Protein AF-A0A0K0D0U9-F1 (afdb_monomer_lite)

Secondary structure (DSSP, 8-state):
-HHHHHHHHHHHHHHSGGGGGGGHHHHHHHHHHHHHHTS-HHHHHHHTT--HHHHHHHHHHHHHHHHTSHHHHHHHHHGGG--HHHHHHHHHHHHHHHHH-S-HHHHHHHHHHHHHHHHH-HHHHH-STTT--S---HHHHHHHHHHHHHHHHHHHHHHHGGG-SSHHHHHHHHHHHHHHGGGS-HHHHHHHHHHHHHHHHSS-HHHHHHHHHHHHHHHHH-HHHHHTTHHHHHHHHHHHHTTT-HHHHHHHHHHGGG--S---TTHHHHHHHHHHHHHHHHHH--HHHHHHHHHHHHHHHHHHHH--SHHHHHHHHHHHHHHHHHHHTT-

Radius of gyration: 23.99 Å; chains: 1; bounding box: 53×53×72 Å

Structure (mmCIF, N/CA/C/O backbone):
data_AF-A0A0K0D0U9-F1
#
_entry.id   AF-A0A0K0D0U9-F1
#
loop_
_atom_site.group_PDB
_atom_site.id
_atom_site.type_symbol
_atom_site.label_atom_id
_atom_site.label_alt_id
_atom_site.label_comp_id
_atom_site.label_asym_id
_atom_site.label_entity_id
_atom_site.label_seq_id
_atom_site.pdbx_PDB_ins_code
_atom_site.Cartn_x
_atom_site.Cartn_y
_atom_site.Cartn_z
_atom_site.occupancy
_atom_site.B_iso_or_equiv
_atom_site.auth_seq_id
_atom_site.auth_comp_id
_atom_site.auth_asym_id
_atom_site.auth_atom_id
_atom_site.pdbx_PDB_model_num
ATOM 1 N N . LEU A 1 1 ? -24.123 -21.697 8.451 1.00 58.50 1 LEU A N 1
ATOM 2 C CA . LEU A 1 1 ? -23.761 -21.269 9.824 1.00 58.50 1 LEU A CA 1
ATOM 3 C C . LEU A 1 1 ? -22.869 -20.035 9.777 1.00 58.50 1 LEU A C 1
ATOM 5 O O . LEU A 1 1 ? -23.276 -19.023 10.321 1.00 58.50 1 LEU A O 1
ATOM 9 N N . GLU A 1 2 ? -21.754 -20.058 9.044 1.00 65.25 2 GLU A N 1
ATOM 10 C CA . GLU A 1 2 ? -20.827 -18.915 8.904 1.00 65.25 2 GLU A CA 1
ATOM 11 C C . GLU A 1 2 ? -21.496 -17.608 8.453 1.00 65.25 2 GLU A C 1
ATOM 13 O O . GLU A 1 2 ? -21.383 -16.598 9.140 1.00 65.25 2 GLU A O 1
ATOM 18 N N . PHE A 1 3 ? -22.290 -17.630 7.375 1.00 69.75 3 PHE A N 1
ATOM 19 C CA . PHE A 1 3 ? -23.012 -16.436 6.907 1.00 69.75 3 PHE A CA 1
ATOM 20 C C . PHE A 1 3 ? -23.984 -15.866 7.956 1.00 69.75 3 PHE A C 1
ATOM 22 O O . PHE A 1 3 ? -24.154 -14.651 8.067 1.00 69.75 3 PHE A O 1
ATOM 29 N N . TYR A 1 4 ? -24.606 -16.740 8.753 1.00 75.12 4 TYR A N 1
ATOM 30 C CA . TYR A 1 4 ? -25.520 -16.342 9.824 1.00 75.12 4 TYR A CA 1
ATOM 31 C C . TYR A 1 4 ? -24.756 -15.721 10.999 1.00 75.12 4 TYR A C 1
ATOM 33 O O . TYR A 1 4 ? -25.150 -14.670 11.495 1.00 75.12 4 TYR A O 1
ATOM 41 N N . SER A 1 5 ? -23.622 -16.312 11.387 1.00 77.88 5 SER A N 1
ATOM 42 C CA . SER A 1 5 ? -22.734 -15.767 12.418 1.00 77.88 5 SER A CA 1
ATOM 43 C C . SER A 1 5 ? -22.178 -14.398 12.026 1.00 77.88 5 SER A C 1
ATOM 45 O O . SER A 1 5 ? -22.197 -13.480 12.840 1.00 77.88 5 SER A O 1
ATOM 47 N N . ILE A 1 6 ? -21.741 -14.230 10.772 1.00 78.56 6 ILE A N 1
ATOM 48 C CA . ILE A 1 6 ? -21.274 -12.937 10.259 1.00 78.56 6 ILE A CA 1
ATOM 49 C C . ILE A 1 6 ? -22.423 -11.930 10.275 1.00 78.56 6 ILE A C 1
ATOM 51 O O . ILE A 1 6 ? -22.255 -10.843 10.809 1.00 78.56 6 ILE A O 1
ATOM 55 N N . SER A 1 7 ? -23.607 -12.292 9.776 1.00 81.44 7 SER A N 1
ATOM 56 C CA . SER A 1 7 ? -24.772 -11.395 9.781 1.00 81.44 7 SER A CA 1
ATOM 57 C C . SER A 1 7 ? -25.135 -10.917 11.191 1.00 81.44 7 SER A C 1
ATOM 59 O O . SER A 1 7 ? -25.358 -9.725 11.395 1.00 81.44 7 SER A O 1
ATOM 61 N N . LEU A 1 8 ? -25.111 -11.822 12.175 1.00 83.38 8 LEU A N 1
ATOM 62 C CA . LEU A 1 8 ? -25.348 -11.494 13.580 1.00 83.38 8 LEU A CA 1
ATOM 63 C C . LEU A 1 8 ? -24.252 -10.583 14.148 1.00 83.38 8 LEU A C 1
ATOM 65 O O . LEU A 1 8 ? -24.564 -9.617 14.841 1.00 83.38 8 LEU A O 1
ATOM 69 N N . LEU A 1 9 ? -22.978 -10.836 13.827 1.00 81.25 9 LEU A N 1
ATOM 70 C CA . LEU A 1 9 ? -21.878 -9.943 14.203 1.00 81.25 9 LEU A CA 1
ATOM 71 C C . LEU A 1 9 ? -22.067 -8.545 13.603 1.00 81.25 9 LEU A C 1
ATOM 73 O O . LEU A 1 9 ? -21.921 -7.558 14.318 1.00 81.25 9 LEU A O 1
ATOM 77 N N . LEU A 1 10 ? -22.453 -8.435 12.328 1.00 82.44 10 LEU A N 1
ATOM 78 C CA . LEU A 1 10 ? -22.724 -7.144 11.685 1.00 82.44 10 LEU A CA 1
ATOM 79 C C . LEU A 1 10 ? -23.871 -6.397 12.382 1.00 82.44 10 LEU A C 1
ATOM 81 O O . LEU A 1 10 ? -23.795 -5.184 12.564 1.00 82.44 10 LEU A O 1
ATOM 85 N N . GLU A 1 11 ? -24.918 -7.092 12.818 1.00 84.25 11 GLU A N 1
ATOM 86 C CA . GLU A 1 11 ? -26.006 -6.482 13.589 1.00 84.25 11 GLU A CA 1
ATOM 87 C C . GLU A 1 11 ? -25.553 -6.045 14.994 1.00 84.25 11 GLU A C 1
ATOM 89 O O . GLU A 1 11 ? -25.899 -4.956 15.464 1.00 84.25 11 GLU A O 1
ATOM 94 N N . LEU A 1 12 ? -24.687 -6.834 15.634 1.00 83.88 12 LEU A N 1
ATOM 95 C CA . LEU A 1 12 ? -24.097 -6.508 16.931 1.00 83.88 12 LEU A CA 1
ATOM 96 C C . LEU A 1 12 ? -23.217 -5.254 16.849 1.00 83.88 12 LEU A C 1
ATOM 98 O O . LEU A 1 12 ? -23.333 -4.373 17.699 1.00 83.88 12 LEU A O 1
ATOM 102 N N . THR A 1 13 ? -22.407 -5.107 15.794 1.00 82.06 13 THR A N 1
ATOM 103 C CA . THR A 1 13 ? -21.574 -3.902 15.596 1.00 82.06 13 THR A CA 1
ATOM 104 C C . THR A 1 13 ? -22.399 -2.615 15.506 1.00 82.06 13 THR A C 1
ATOM 106 O O . THR A 1 13 ? -21.969 -1.574 16.001 1.00 82.06 13 THR A O 1
ATOM 109 N N . LYS A 1 14 ? -23.620 -2.689 14.960 1.00 81.81 14 LYS A N 1
ATOM 110 C CA . LYS A 1 14 ? -24.543 -1.547 14.841 1.00 81.81 14 LYS A CA 1
ATOM 111 C C . LYS A 1 14 ? -25.254 -1.205 16.149 1.00 81.81 14 LYS A C 1
ATOM 113 O O . LYS A 1 14 ? -25.578 -0.044 16.390 1.00 81.81 14 LYS A O 1
ATOM 118 N N . THR A 1 15 ? -25.522 -2.204 16.986 1.00 83.50 15 THR A N 1
ATOM 119 C CA . THR A 1 15 ? -26.333 -2.050 18.204 1.00 83.50 15 THR A CA 1
ATOM 120 C C . THR A 1 15 ? -25.492 -1.770 19.447 1.00 83.50 15 THR A C 1
ATOM 122 O O . THR A 1 15 ? -25.887 -0.950 20.276 1.00 83.50 15 THR A O 1
ATOM 125 N N . ALA A 1 16 ? -24.318 -2.394 19.565 1.00 78.19 16 ALA A N 1
ATOM 126 C CA . ALA A 1 16 ? -23.506 -2.375 20.779 1.00 78.19 16 ALA A CA 1
ATOM 127 C C . ALA A 1 16 ? -22.847 -1.015 21.080 1.00 78.19 16 ALA A C 1
ATOM 129 O O . ALA A 1 16 ? -22.524 -0.752 22.242 1.00 78.19 16 ALA A O 1
ATOM 130 N N . LYS A 1 17 ? -22.684 -0.135 20.074 1.00 77.81 17 LYS A N 1
ATOM 131 C CA . LYS A 1 17 ? -22.001 1.171 20.205 1.00 77.81 17 LYS A CA 1
ATOM 132 C C . LYS A 1 17 ? -20.713 1.005 21.040 1.00 77.81 17 LYS A C 1
ATOM 134 O O . LYS A 1 17 ? -20.009 0.018 20.868 1.00 77.81 17 LYS A O 1
ATOM 139 N N . PHE A 1 18 ? -20.457 1.896 22.000 1.00 79.25 18 PHE A N 1
ATOM 140 C CA . PHE A 1 18 ? -19.251 1.918 22.837 1.00 79.25 18 PHE A CA 1
ATOM 141 C C . PHE A 1 18 ? -18.961 0.625 23.621 1.00 79.25 18 PHE A C 1
ATOM 143 O O . PHE A 1 18 ? -17.806 0.377 23.954 1.00 79.25 18 PHE A O 1
ATOM 150 N N . ASN A 1 19 ? -19.959 -0.227 23.889 1.00 86.38 19 ASN A N 1
ATOM 151 C CA . ASN A 1 19 ? -19.743 -1.464 24.652 1.00 86.38 19 ASN A CA 1
ATOM 152 C C . ASN A 1 19 ? -18.927 -2.510 23.877 1.00 86.38 19 ASN A C 1
ATOM 154 O O . ASN A 1 19 ? -18.433 -3.461 24.478 1.00 86.38 19 ASN A O 1
ATOM 158 N N . ILE A 1 20 ? -18.775 -2.350 22.557 1.00 88.69 20 ILE A N 1
ATOM 159 C CA . ILE A 1 20 ? -17.978 -3.268 21.737 1.00 88.69 20 ILE A CA 1
ATOM 160 C C . ILE A 1 20 ? -16.474 -2.984 21.826 1.00 88.69 20 ILE A C 1
ATOM 162 O O . ILE A 1 20 ? -15.672 -3.846 21.471 1.00 88.69 20 ILE A O 1
ATOM 166 N N . GLN A 1 21 ? -16.089 -1.799 22.316 1.00 89.25 21 GLN A N 1
ATOM 167 C CA . GLN A 1 21 ? -14.707 -1.321 22.320 1.00 89.25 21 GLN A CA 1
ATOM 168 C C . GLN A 1 21 ? -13.698 -2.333 22.897 1.00 89.25 21 GLN A C 1
ATOM 170 O O . GLN A 1 21 ? -12.694 -2.585 22.224 1.00 89.25 21 GLN A O 1
ATOM 175 N N . PRO A 1 22 ? -13.939 -2.974 24.062 1.00 90.50 22 PRO A N 1
ATOM 176 C CA . PRO A 1 22 ? -12.968 -3.897 24.657 1.00 90.50 22 PRO A CA 1
ATOM 177 C C . PRO A 1 22 ? -12.662 -5.115 23.778 1.00 90.50 22 PRO A C 1
ATOM 179 O O . PRO A 1 22 ? -11.597 -5.713 23.897 1.00 90.50 22 PRO A O 1
ATOM 182 N N . PHE A 1 23 ? -13.580 -5.469 22.877 1.00 91.38 23 PHE A N 1
ATOM 183 C CA . PHE A 1 23 ? -13.490 -6.649 22.019 1.00 91.38 23 PHE A CA 1
ATOM 184 C C . PHE A 1 23 ? -12.917 -6.334 20.632 1.00 91.38 23 PHE A C 1
ATOM 186 O O . PHE A 1 23 ? -12.619 -7.251 19.868 1.00 91.38 23 PHE A O 1
ATOM 193 N N . LEU A 1 24 ? -12.729 -5.054 20.284 1.00 92.44 24 LEU A N 1
ATOM 194 C CA . LEU A 1 24 ? -12.280 -4.637 18.949 1.00 92.44 24 LEU A CA 1
ATOM 195 C C . LEU A 1 24 ? -10.909 -5.195 18.561 1.00 92.44 24 LEU A C 1
ATOM 197 O O . LEU A 1 24 ? -10.672 -5.448 17.379 1.00 92.44 24 LEU A O 1
ATOM 201 N N . GLY A 1 25 ? -10.029 -5.406 19.545 1.00 92.25 25 GLY A N 1
ATOM 202 C CA . GLY A 1 25 ? -8.698 -5.974 19.326 1.00 92.25 25 GLY A CA 1
ATOM 203 C C . GLY A 1 25 ? -8.730 -7.386 18.732 1.00 92.25 25 GLY A C 1
ATOM 204 O O . GLY A 1 25 ? -7.847 -7.725 17.950 1.00 92.25 25 GLY A O 1
ATOM 205 N N . GLU A 1 26 ? -9.764 -8.172 19.043 1.00 91.88 26 GLU A N 1
ATOM 206 C CA . GLU A 1 26 ? -9.972 -9.526 18.507 1.00 91.88 26 GLU A CA 1
ATOM 207 C C . GLU A 1 26 ? -10.974 -9.533 17.346 1.00 91.88 26 GLU A C 1
ATOM 209 O O . GLU A 1 26 ? -10.773 -10.219 16.342 1.00 91.88 26 GLU A O 1
ATOM 214 N N . LEU A 1 27 ? -12.029 -8.719 17.451 1.00 92.38 27 LEU A N 1
ATOM 215 C CA . LEU A 1 27 ? -13.112 -8.671 16.474 1.00 92.38 27 LEU A CA 1
ATOM 216 C C . LEU A 1 27 ? -12.645 -8.160 15.108 1.00 92.38 27 LEU A C 1
ATOM 218 O O . LEU A 1 27 ? -12.986 -8.761 14.093 1.00 92.38 27 LEU A O 1
ATOM 222 N N . ILE A 1 28 ? -11.873 -7.067 15.051 1.00 94.88 28 ILE A N 1
ATOM 223 C CA . ILE A 1 28 ? -11.445 -6.492 13.765 1.00 94.88 28 ILE A CA 1
ATOM 224 C C . ILE A 1 28 ? -10.572 -7.485 12.979 1.00 94.88 28 ILE A C 1
ATOM 226 O O . ILE A 1 28 ? -10.884 -7.723 11.810 1.00 94.88 28 ILE A O 1
ATOM 230 N N . PRO A 1 29 ? -9.530 -8.110 13.565 1.00 94.12 29 PRO A N 1
ATOM 231 C CA . PRO A 1 29 ? -8.783 -9.154 12.871 1.00 94.12 29 PRO A CA 1
ATOM 232 C C . PRO A 1 29 ? -9.646 -10.325 12.399 1.00 94.12 29 PRO A C 1
ATOM 234 O O . PRO A 1 29 ? -9.483 -10.753 11.260 1.00 94.12 29 PRO A O 1
ATOM 237 N N . ALA A 1 30 ? -10.584 -10.806 13.221 1.00 91.88 30 ALA A N 1
ATOM 238 C CA . ALA A 1 30 ? -11.473 -11.901 12.836 1.00 91.88 30 ALA A CA 1
ATOM 239 C C . ALA A 1 30 ? -12.374 -11.527 11.645 1.00 91.88 30 ALA A C 1
ATOM 241 O O . ALA A 1 30 ? -12.541 -12.318 10.719 1.00 91.88 30 ALA A O 1
ATOM 242 N N . LEU A 1 31 ? -12.903 -10.297 11.622 1.00 91.94 31 LEU A N 1
ATOM 243 C CA . LEU A 1 31 ? -13.667 -9.784 10.483 1.00 91.94 31 LEU A CA 1
ATOM 244 C C . LEU A 1 31 ? -12.795 -9.668 9.223 1.00 91.94 31 LEU A C 1
ATOM 246 O O . LEU A 1 31 ? -13.264 -9.975 8.133 1.00 91.94 31 LEU A O 1
ATOM 250 N N . LEU A 1 32 ? -11.528 -9.262 9.350 1.00 93.56 32 LEU A N 1
ATOM 251 C CA . LEU A 1 32 ? -10.595 -9.202 8.218 1.00 93.56 32 LEU A CA 1
ATOM 252 C C . LEU A 1 32 ? -10.261 -10.592 7.650 1.00 93.56 32 LEU A C 1
ATOM 254 O O . LEU A 1 32 ? -10.154 -10.729 6.430 1.00 93.56 32 LEU A O 1
ATOM 258 N N . ASP A 1 33 ? -10.120 -11.613 8.501 1.00 91.00 33 ASP A N 1
ATOM 259 C CA . ASP A 1 33 ? -9.927 -13.006 8.069 1.00 91.00 33 ASP A CA 1
ATOM 260 C C . ASP A 1 33 ? -11.174 -13.514 7.316 1.00 91.00 33 ASP A C 1
ATOM 262 O O . ASP A 1 33 ? -11.056 -14.002 6.190 1.00 91.00 33 ASP A O 1
ATOM 266 N N . ALA A 1 34 ? -12.371 -13.246 7.854 1.00 89.75 34 ALA A N 1
ATOM 267 C CA . ALA A 1 34 ? -13.652 -13.670 7.279 1.00 89.75 34 ALA A CA 1
ATOM 268 C C . ALA A 1 34 ? -13.946 -13.106 5.872 1.00 89.75 34 ALA A C 1
ATOM 270 O O . ALA A 1 34 ? -14.797 -13.631 5.150 1.00 89.75 34 ALA A O 1
ATOM 271 N N . ILE A 1 35 ? -13.260 -12.038 5.446 1.00 89.31 35 ILE A N 1
ATOM 272 C CA . ILE A 1 35 ? -13.413 -11.505 4.084 1.00 89.31 35 ILE A CA 1
ATOM 273 C C . ILE A 1 35 ? -12.976 -12.533 3.035 1.00 89.31 35 ILE A C 1
ATOM 275 O O . ILE A 1 35 ? -13.646 -12.657 2.015 1.00 89.31 35 ILE A O 1
ATOM 279 N N . SER A 1 36 ? -11.893 -13.281 3.273 1.00 86.56 36 SER A N 1
ATOM 280 C CA . SER A 1 36 ? -11.469 -14.323 2.324 1.00 86.56 36 SER A CA 1
ATOM 281 C C . SER A 1 36 ? -12.396 -15.540 2.369 1.00 86.56 36 SER A C 1
ATOM 283 O O . SER A 1 36 ? -12.659 -16.140 1.332 1.00 86.56 36 SER A O 1
ATOM 285 N N . ASP A 1 37 ? -12.936 -15.870 3.546 1.00 83.56 37 ASP A N 1
ATOM 286 C CA . ASP A 1 37 ? -13.833 -17.022 3.729 1.00 83.56 37 ASP A CA 1
ATOM 287 C C . ASP A 1 37 ? -15.202 -16.815 3.063 1.00 83.56 37 ASP A C 1
ATOM 289 O O . ASP A 1 37 ? -15.878 -17.767 2.685 1.00 83.56 37 ASP A O 1
ATOM 293 N N . THR A 1 38 ? -15.616 -15.557 2.887 1.00 83.19 38 THR A N 1
ATOM 294 C CA . THR A 1 38 ? -16.887 -15.201 2.236 1.00 83.19 38 THR A CA 1
ATOM 295 C C . THR A 1 38 ? -16.787 -15.071 0.716 1.00 83.19 38 THR A C 1
ATOM 297 O O . THR A 1 38 ? -17.780 -14.737 0.062 1.00 83.19 38 THR A O 1
ATOM 300 N N . GLU A 1 39 ? -15.618 -15.338 0.125 1.00 83.88 39 GLU A N 1
ATOM 301 C CA . GLU A 1 39 ? -15.459 -15.280 -1.324 1.00 83.88 39 GLU A CA 1
ATOM 302 C C . GLU A 1 39 ? -16.212 -16.414 -2.038 1.00 83.88 39 GLU A C 1
ATOM 304 O O . GLU A 1 39 ? -16.135 -17.576 -1.637 1.00 83.88 39 GLU A O 1
ATOM 309 N N . PRO A 1 40 ? -16.893 -16.120 -3.161 1.00 85.19 40 PRO A N 1
ATOM 310 C CA . PRO A 1 40 ? -17.504 -17.157 -3.978 1.00 85.19 40 PRO A CA 1
ATOM 311 C C . PRO A 1 40 ? -16.466 -18.160 -4.506 1.00 85.19 40 PRO A C 1
ATOM 313 O O . PRO A 1 40 ? -15.505 -17.773 -5.174 1.00 85.19 40 PRO A O 1
ATOM 316 N N . GLU A 1 41 ? -16.712 -19.462 -4.319 1.00 85.62 41 GLU A N 1
ATOM 317 C CA . GLU A 1 41 ? -15.816 -20.541 -4.778 1.00 85.62 41 GLU A CA 1
ATOM 318 C C . GLU A 1 41 ? -15.511 -20.483 -6.284 1.00 85.62 41 GLU A C 1
ATOM 320 O O . GLU A 1 41 ? -14.427 -20.870 -6.730 1.00 85.62 41 GLU A O 1
ATOM 325 N N . ILE A 1 42 ? -16.440 -19.943 -7.082 1.00 88.44 42 ILE A N 1
ATOM 326 C CA . ILE A 1 42 ? -16.251 -19.746 -8.522 1.00 88.44 42 ILE A CA 1
ATOM 327 C C . ILE A 1 42 ? -15.025 -18.876 -8.832 1.00 88.44 42 ILE A C 1
ATOM 329 O O . ILE A 1 42 ? -14.349 -19.118 -9.829 1.00 88.44 42 ILE A O 1
ATOM 333 N N . LEU A 1 43 ? -14.671 -17.917 -7.969 1.00 88.56 43 LEU A N 1
ATOM 334 C CA . LEU A 1 43 ? -13.474 -17.095 -8.158 1.00 88.56 43 LEU A CA 1
ATOM 335 C C . LEU A 1 43 ? -12.203 -17.943 -8.045 1.00 88.56 43 LEU A C 1
ATOM 337 O O . LEU A 1 43 ? -11.259 -17.746 -8.809 1.00 88.56 43 LEU A O 1
ATOM 341 N N . ASN A 1 44 ? -12.184 -18.931 -7.146 1.00 87.94 44 ASN A N 1
ATOM 342 C CA . ASN A 1 44 ? -11.064 -19.866 -7.007 1.00 87.94 44 ASN A CA 1
ATOM 343 C C . ASN A 1 44 ? -10.949 -20.776 -8.233 1.00 87.94 44 ASN A C 1
ATOM 345 O O . ASN A 1 44 ? -9.848 -21.008 -8.736 1.00 87.94 44 ASN A O 1
ATOM 349 N N . TYR A 1 45 ? -12.086 -21.222 -8.769 1.00 89.00 45 TYR A N 1
ATOM 350 C CA . TYR A 1 45 ? -12.125 -21.998 -10.006 1.00 89.00 45 TYR A CA 1
ATOM 351 C C . TYR A 1 45 ? -11.589 -21.215 -11.215 1.00 89.00 45 TYR A C 1
ATOM 353 O O . TYR A 1 45 ? -10.831 -21.774 -12.015 1.00 89.00 45 TYR A O 1
ATOM 361 N N . VAL A 1 46 ? -11.975 -19.938 -11.344 1.00 91.81 46 VAL A N 1
ATOM 362 C CA . VAL A 1 46 ? -11.498 -19.039 -12.407 1.00 91.81 46 VAL A CA 1
ATOM 363 C C . VAL A 1 46 ? -10.003 -18.780 -12.242 1.00 91.81 46 VAL A C 1
ATOM 365 O O . VAL A 1 46 ? -9.256 -18.987 -13.193 1.00 91.81 46 VAL A O 1
ATOM 368 N N . ALA A 1 47 ? -9.550 -18.447 -11.029 1.00 90.12 47 ALA A N 1
ATOM 369 C CA . ALA A 1 47 ? -8.140 -18.198 -10.729 1.00 90.12 47 ALA A CA 1
ATOM 370 C C . ALA A 1 47 ? -7.229 -19.364 -11.141 1.00 90.12 47 ALA A C 1
ATOM 372 O O . ALA A 1 47 ? -6.164 -19.143 -11.708 1.00 90.12 47 ALA A O 1
ATOM 373 N N . ALA A 1 48 ? -7.664 -20.609 -10.914 1.00 91.00 48 ALA A N 1
ATOM 374 C CA . ALA A 1 48 ? -6.904 -21.807 -11.275 1.00 91.00 48 ALA A CA 1
ATOM 375 C C . ALA A 1 48 ? -6.724 -22.008 -12.795 1.00 91.00 48 ALA A C 1
ATOM 377 O O . ALA A 1 48 ? -5.902 -22.823 -13.210 1.00 91.00 48 ALA A O 1
ATOM 378 N N . ARG A 1 49 ? -7.504 -21.305 -13.625 1.00 92.38 49 ARG A N 1
ATOM 379 C CA . ARG A 1 49 ? -7.476 -21.386 -15.097 1.00 92.38 49 ARG A CA 1
ATOM 380 C C . ARG A 1 49 ? -6.995 -20.101 -15.765 1.00 92.38 49 ARG A C 1
ATOM 382 O O . ARG A 1 49 ? -6.871 -20.074 -16.985 1.00 92.38 49 ARG A O 1
ATOM 389 N N . SER A 1 50 ? -6.740 -19.058 -14.984 1.00 93.62 50 SER A N 1
ATOM 390 C CA . SER A 1 50 ? -6.266 -17.773 -15.477 1.00 93.62 50 SER A CA 1
ATOM 391 C C . SER A 1 50 ? -4.773 -17.810 -15.800 1.00 93.62 50 SER A C 1
ATOM 393 O O . SER A 1 50 ? -3.968 -18.413 -15.090 1.00 93.62 50 SER A O 1
ATOM 395 N N . SER A 1 51 ? -4.385 -17.094 -16.851 1.00 94.38 51 SER A N 1
ATOM 396 C CA . SER A 1 51 ? -2.998 -16.671 -17.053 1.00 94.38 51 SER A CA 1
ATOM 397 C C . SER A 1 51 ? -2.552 -15.700 -15.949 1.00 94.38 51 SER A C 1
ATOM 399 O O . SER A 1 51 ? -3.374 -15.141 -15.226 1.00 94.38 51 SER A O 1
ATOM 401 N N . LEU A 1 52 ? -1.245 -15.435 -15.830 1.00 88.69 52 LEU A N 1
ATOM 402 C CA . LEU A 1 52 ? -0.723 -14.496 -14.822 1.00 88.69 52 LEU A CA 1
ATOM 403 C C . LEU A 1 52 ? -1.321 -13.082 -14.945 1.00 88.69 52 LEU A C 1
ATOM 405 O O . LEU A 1 52 ? -1.577 -12.441 -13.930 1.00 88.69 52 LEU A O 1
ATOM 409 N N . ALA A 1 53 ? -1.560 -12.608 -16.172 1.00 89.69 53 ALA A N 1
ATOM 410 C CA . ALA A 1 53 ? -2.148 -11.291 -16.413 1.00 89.69 53 ALA A CA 1
ATOM 411 C C . ALA A 1 53 ? -3.636 -11.249 -16.028 1.00 89.69 53 ALA A C 1
ATOM 413 O O . ALA A 1 53 ? -4.086 -10.300 -15.392 1.00 89.69 53 ALA A O 1
ATOM 414 N N . GLU A 1 54 ? -4.397 -12.291 -16.369 1.00 93.81 54 GLU A N 1
ATOM 415 C CA . GLU A 1 54 ? -5.806 -12.412 -15.972 1.00 93.81 54 GLU A CA 1
ATOM 416 C C . GLU A 1 54 ? -5.953 -12.580 -14.459 1.00 93.81 54 GLU A C 1
ATOM 418 O O . GLU A 1 54 ? -6.873 -12.019 -13.871 1.00 93.81 54 GLU A O 1
ATOM 423 N N . LEU A 1 55 ? -5.027 -13.303 -13.820 1.00 93.69 55 LEU A N 1
ATOM 424 C CA . LEU A 1 55 ? -5.012 -13.491 -12.374 1.00 93.69 55 LEU A CA 1
ATOM 425 C C . LEU A 1 55 ? -4.783 -12.165 -11.639 1.00 93.69 55 LEU A C 1
ATOM 427 O O . LEU A 1 55 ? -5.452 -11.906 -10.646 1.00 93.69 55 LEU A O 1
ATOM 431 N N . GLU A 1 56 ? -3.904 -11.294 -12.145 1.00 92.88 56 GLU A N 1
ATOM 432 C CA . GLU A 1 56 ? -3.730 -9.946 -11.587 1.00 92.88 56 GLU A CA 1
ATOM 433 C C . GLU A 1 56 ? -5.026 -9.125 -11.668 1.00 92.88 56 GLU A C 1
ATOM 435 O O . GLU A 1 56 ? -5.410 -8.490 -10.686 1.00 92.88 56 GLU A O 1
ATOM 440 N N . VAL A 1 57 ? -5.727 -9.166 -12.808 1.00 94.94 57 VAL A N 1
ATOM 441 C CA . VAL A 1 57 ? -7.015 -8.472 -12.987 1.00 94.94 57 VAL A CA 1
ATOM 442 C C . VAL A 1 57 ? -8.089 -9.049 -12.061 1.00 94.94 57 VAL A C 1
ATOM 444 O O . VAL A 1 57 ? -8.855 -8.299 -11.455 1.00 94.94 57 VAL A O 1
ATOM 447 N N . LEU A 1 58 ? -8.135 -10.375 -11.925 1.00 94.62 58 LEU A N 1
ATOM 448 C CA . LEU A 1 58 ? -9.051 -11.064 -11.023 1.00 94.62 58 LEU A CA 1
ATOM 449 C C . LEU A 1 58 ? -8.786 -10.689 -9.562 1.00 94.62 58 LEU A C 1
ATOM 451 O O . LEU A 1 58 ? -9.728 -10.408 -8.827 1.00 94.62 58 LEU A O 1
ATOM 455 N N . ASP A 1 59 ? -7.525 -10.653 -9.140 1.00 94.38 59 ASP A N 1
ATOM 456 C CA . ASP A 1 59 ? -7.161 -10.299 -7.770 1.00 94.38 59 ASP A CA 1
ATOM 457 C C . ASP A 1 59 ? -7.395 -8.808 -7.476 1.00 94.38 59 ASP A C 1
ATOM 459 O O . ASP A 1 59 ? -7.838 -8.465 -6.378 1.00 94.38 59 ASP A O 1
ATOM 463 N N . ASP A 1 60 ? -7.213 -7.922 -8.462 1.00 94.44 60 ASP A N 1
ATOM 464 C CA . ASP A 1 60 ? -7.630 -6.518 -8.360 1.00 94.44 60 ASP A CA 1
ATOM 465 C C . ASP A 1 60 ? -9.152 -6.398 -8.159 1.00 94.44 60 ASP A C 1
ATOM 467 O O . ASP A 1 60 ? -9.614 -5.600 -7.333 1.00 94.44 60 ASP A O 1
ATOM 471 N N . ALA A 1 61 ? -9.936 -7.219 -8.867 1.00 93.75 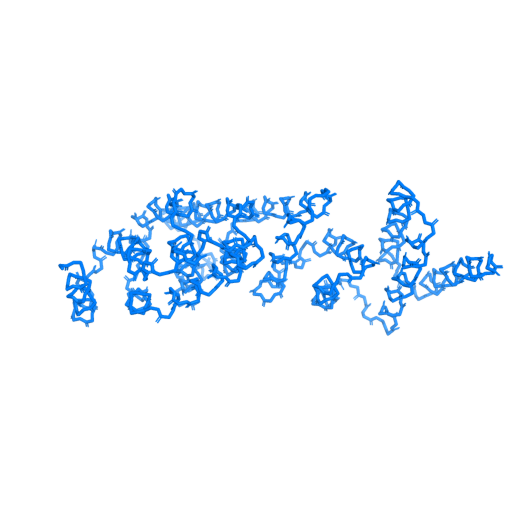61 ALA A N 1
ATOM 472 C CA . ALA A 1 61 ? -11.384 -7.285 -8.696 1.00 93.75 61 ALA A CA 1
ATOM 473 C C . ALA A 1 61 ? -11.779 -7.865 -7.328 1.00 93.75 61 ALA A C 1
ATOM 475 O O . ALA A 1 61 ? -12.626 -7.277 -6.655 1.00 93.75 61 ALA A O 1
ATOM 476 N N . ARG A 1 62 ? -11.136 -8.950 -6.868 1.00 93.25 62 ARG A N 1
ATOM 477 C CA . ARG A 1 62 ? -11.327 -9.509 -5.515 1.00 93.25 62 ARG A CA 1
ATOM 478 C C . ARG A 1 62 ? -11.077 -8.461 -4.441 1.00 93.25 62 ARG A C 1
ATOM 480 O O . ARG A 1 62 ? -11.927 -8.246 -3.580 1.00 93.25 62 ARG A O 1
ATOM 487 N N . ALA A 1 63 ? -9.957 -7.744 -4.532 1.00 93.56 63 ALA A N 1
ATOM 488 C CA . ALA A 1 63 ? -9.639 -6.672 -3.602 1.00 93.56 63 ALA A CA 1
ATOM 489 C C . ALA A 1 63 ? -10.714 -5.572 -3.617 1.00 93.56 63 ALA A C 1
ATOM 491 O O . ALA A 1 63 ? -11.089 -5.069 -2.561 1.00 93.56 63 ALA A O 1
ATOM 492 N N . GLN A 1 64 ? -11.252 -5.210 -4.786 1.00 92.19 64 GLN A N 1
ATOM 493 C CA . GLN A 1 64 ? -12.339 -4.232 -4.879 1.00 92.19 64 GLN A CA 1
ATOM 494 C C . GLN A 1 64 ? -13.649 -4.740 -4.261 1.00 92.19 64 GLN A C 1
ATOM 496 O O . GLN A 1 64 ? -14.288 -3.990 -3.526 1.00 92.19 64 GLN A O 1
ATOM 501 N N . ILE A 1 65 ? -14.025 -5.997 -4.509 1.00 91.69 65 ILE A N 1
ATOM 502 C CA . ILE A 1 65 ? -15.215 -6.628 -3.919 1.00 91.69 65 ILE A CA 1
ATOM 503 C C . ILE A 1 65 ? -15.092 -6.648 -2.394 1.00 91.69 65 ILE A C 1
ATOM 505 O O . ILE A 1 65 ? -16.009 -6.211 -1.696 1.00 91.69 65 ILE A O 1
ATOM 509 N N . ALA A 1 66 ? -13.932 -7.069 -1.883 1.00 91.69 66 ALA A N 1
ATOM 510 C CA . ALA A 1 66 ? -13.605 -7.067 -0.464 1.00 91.69 66 ALA A CA 1
ATOM 511 C C . ALA A 1 66 ? -13.768 -5.673 0.164 1.00 91.69 66 ALA A C 1
ATOM 513 O O . ALA A 1 66 ? -14.397 -5.544 1.217 1.00 91.69 66 ALA A O 1
ATOM 514 N N . ARG A 1 67 ? -13.284 -4.614 -0.508 1.00 91.00 67 ARG A N 1
ATOM 515 C CA . ARG A 1 67 ? -13.439 -3.215 -0.059 1.00 91.00 67 ARG A CA 1
ATOM 516 C C . ARG A 1 67 ? -14.897 -2.775 0.071 1.00 91.00 67 ARG A C 1
ATOM 518 O O . ARG A 1 67 ? -15.203 -1.980 0.952 1.00 91.00 67 ARG A O 1
ATOM 525 N N . THR A 1 68 ? -15.774 -3.263 -0.800 1.00 90.00 68 THR A N 1
ATOM 526 C CA . THR A 1 68 ? -17.209 -2.927 -0.808 1.00 90.00 68 THR A CA 1
ATOM 527 C C . THR A 1 68 ? -18.076 -3.938 -0.057 1.00 90.00 68 THR A C 1
ATOM 529 O O . THR A 1 68 ? -19.301 -3.859 -0.110 1.00 90.00 68 THR A O 1
ATOM 532 N N . SER A 1 69 ? -17.464 -4.909 0.623 1.00 90.56 69 SER A N 1
ATOM 533 C CA . SER A 1 69 ? -18.198 -5.960 1.321 1.00 90.56 69 SER A CA 1
ATOM 534 C C . SER A 1 69 ? -18.981 -5.416 2.531 1.00 90.56 69 SER A C 1
ATOM 536 O O . SER A 1 69 ? -18.598 -4.403 3.134 1.00 90.56 69 SER A O 1
ATOM 538 N N . PRO A 1 70 ? -20.053 -6.109 2.957 1.00 89.50 70 PRO A N 1
ATOM 539 C CA . PRO A 1 70 ? -20.736 -5.799 4.213 1.00 89.50 70 PRO A CA 1
ATOM 540 C C . PRO A 1 70 ? -19.799 -5.872 5.426 1.00 89.50 70 PRO A C 1
ATOM 542 O O . PRO A 1 70 ? -19.916 -5.062 6.342 1.00 89.50 70 PRO A O 1
ATOM 545 N N . VAL A 1 71 ? -18.833 -6.797 5.402 1.00 91.25 71 VAL A N 1
ATOM 546 C CA . VAL A 1 71 ? -17.824 -6.965 6.456 1.00 91.25 71 VAL A CA 1
ATOM 547 C C . VAL A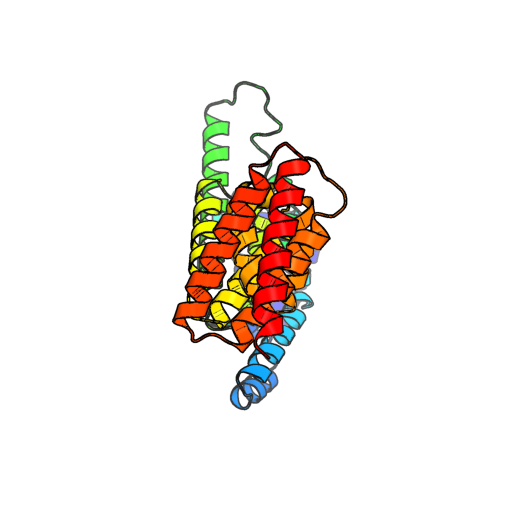 1 71 ? -16.913 -5.742 6.552 1.00 91.25 71 VAL A C 1
ATOM 549 O O . VAL A 1 71 ? -16.755 -5.184 7.635 1.00 91.25 71 VAL A O 1
ATOM 552 N N . MET A 1 72 ? -16.379 -5.257 5.425 1.00 93.06 72 MET A N 1
ATOM 553 C CA . MET A 1 72 ? -15.560 -4.039 5.406 1.00 93.06 72 MET A CA 1
ATOM 554 C C . MET A 1 72 ? -16.365 -2.798 5.813 1.00 93.06 72 MET A C 1
ATOM 556 O O . MET A 1 72 ? -15.831 -1.901 6.462 1.00 93.06 72 MET A O 1
ATOM 560 N N . SER A 1 73 ? -17.656 -2.761 5.480 1.00 90.44 73 SER A N 1
ATOM 561 C CA . SER A 1 73 ? -18.557 -1.676 5.880 1.00 90.44 73 SER A CA 1
ATOM 562 C C . SER A 1 73 ? -18.778 -1.654 7.400 1.00 90.44 73 SER A C 1
ATOM 564 O O . SER A 1 73 ? -18.699 -0.595 8.010 1.00 90.44 73 SER A O 1
ATOM 566 N N . ALA A 1 74 ? -18.947 -2.811 8.047 1.00 90.12 74 ALA A N 1
ATOM 567 C CA . ALA A 1 74 ? -18.987 -2.865 9.511 1.00 90.12 74 ALA A CA 1
ATOM 568 C C . ALA A 1 74 ? -17.643 -2.494 10.144 1.00 90.12 74 ALA A C 1
ATOM 570 O O . ALA A 1 74 ? -17.618 -1.735 11.105 1.00 90.12 74 ALA A O 1
ATOM 571 N N . ILE A 1 75 ? -16.514 -2.957 9.591 1.00 92.75 75 ILE A N 1
ATOM 572 C CA . ILE A 1 75 ? -15.188 -2.516 10.054 1.00 92.75 75 ILE A CA 1
ATOM 573 C C . ILE A 1 75 ? -15.084 -0.988 9.970 1.00 92.75 75 ILE A C 1
ATOM 575 O O . ILE A 1 75 ? -14.594 -0.357 10.903 1.00 92.75 75 ILE A O 1
ATOM 579 N N . HIS A 1 76 ? -15.577 -0.384 8.885 1.00 91.19 76 HIS A N 1
ATOM 580 C CA . HIS A 1 76 ? -15.610 1.066 8.711 1.00 91.19 76 HIS A CA 1
ATOM 581 C C . HIS A 1 76 ? -16.406 1.775 9.820 1.00 91.19 76 HIS A C 1
ATOM 583 O O . HIS A 1 76 ? -15.899 2.747 10.386 1.00 91.19 76 HIS A O 1
ATOM 589 N N . ASP A 1 77 ? -17.567 1.239 10.201 1.00 88.81 77 ASP A N 1
ATOM 590 C CA . ASP A 1 77 ? -18.398 1.747 11.304 1.00 88.81 77 ASP A CA 1
ATOM 591 C C . ASP A 1 77 ? -17.745 1.577 12.692 1.00 88.81 77 ASP A C 1
ATOM 593 O O . ASP A 1 77 ? -18.031 2.339 13.621 1.00 88.81 77 ASP A O 1
ATOM 597 N N . LEU A 1 78 ? -16.839 0.605 12.851 1.00 91.88 78 LEU A N 1
ATOM 598 C CA . LEU A 1 78 ? -16.107 0.364 14.101 1.00 91.88 78 LEU A CA 1
ATOM 599 C C . LEU A 1 78 ? -14.891 1.283 14.285 1.00 91.88 78 LEU A C 1
ATOM 601 O O . LEU A 1 78 ? -14.478 1.513 15.421 1.00 91.88 78 LEU A O 1
ATOM 605 N N . ILE A 1 79 ? -14.323 1.839 13.208 1.00 92.62 79 ILE A N 1
ATOM 606 C CA . ILE A 1 79 ? -13.100 2.664 13.270 1.00 92.62 79 ILE A CA 1
ATOM 607 C C . ILE A 1 79 ? -13.185 3.829 14.273 1.00 92.62 79 ILE A C 1
ATOM 609 O O . ILE A 1 79 ? -12.218 4.017 15.013 1.00 92.62 79 ILE A O 1
ATOM 613 N N . PRO A 1 80 ? -14.286 4.604 14.362 1.00 90.31 80 PRO A N 1
ATOM 614 C CA . PRO A 1 80 ? -14.394 5.703 15.327 1.00 90.31 80 PRO A CA 1
ATOM 615 C C . PRO A 1 80 ? -14.306 5.277 16.798 1.00 90.31 80 PRO A C 1
ATOM 617 O O . PRO A 1 80 ? -14.142 6.130 17.663 1.00 90.31 80 PRO A O 1
ATOM 620 N N . GLN A 1 81 ? -14.453 3.984 17.090 1.00 90.25 81 GLN A N 1
ATOM 621 C CA . GLN A 1 81 ? -14.426 3.437 18.446 1.00 90.25 81 GLN A CA 1
ATOM 622 C C . GLN A 1 81 ? -13.032 2.927 18.845 1.00 90.25 81 GLN A C 1
ATOM 624 O O . GLN A 1 81 ? -12.813 2.559 19.998 1.00 90.25 81 GLN A O 1
ATOM 629 N N . ILE A 1 82 ? -12.083 2.900 17.905 1.00 91.12 82 ILE A N 1
ATOM 630 C CA . ILE A 1 82 ? -10.708 2.470 18.154 1.00 91.12 82 ILE A CA 1
ATOM 631 C C . ILE A 1 82 ? -9.975 3.581 18.903 1.00 91.12 82 ILE A C 1
ATOM 633 O O . ILE A 1 82 ? -9.833 4.692 18.399 1.00 91.12 82 ILE A O 1
ATOM 637 N N . ASP A 1 83 ? -9.456 3.256 20.083 1.00 88.50 83 ASP A N 1
ATOM 638 C CA . ASP A 1 83 ? -8.560 4.126 20.835 1.00 88.50 83 ASP A CA 1
ATOM 639 C C . ASP A 1 83 ? -7.133 3.556 20.887 1.00 88.50 83 ASP A C 1
ATOM 641 O O . ASP A 1 83 ? -6.815 2.517 20.299 1.00 88.50 83 ASP A O 1
ATOM 645 N N . GLY A 1 84 ? -6.245 4.247 21.605 1.00 86.94 84 GLY A N 1
ATOM 646 C CA . GLY A 1 84 ? -4.857 3.813 21.741 1.00 86.94 84 GLY A CA 1
ATOM 647 C C . GLY A 1 84 ? -4.707 2.449 22.422 1.00 86.94 84 GLY A C 1
ATOM 648 O O . GLY A 1 84 ? -3.780 1.717 22.089 1.00 86.94 84 GLY A O 1
ATOM 649 N N . SER A 1 85 ? -5.609 2.081 23.337 1.00 87.94 85 SER A N 1
ATOM 650 C CA . SER A 1 85 ? -5.559 0.788 24.028 1.00 87.94 85 SER A CA 1
ATOM 651 C C . SER A 1 85 ? -5.936 -0.357 23.089 1.00 87.94 85 SER A C 1
ATOM 653 O O . SER A 1 85 ? -5.218 -1.354 23.010 1.00 87.94 85 SER A O 1
ATOM 655 N N . VAL A 1 86 ? -6.982 -0.163 22.279 1.00 92.19 86 VAL A N 1
ATOM 656 C CA . VAL A 1 86 ? -7.389 -1.107 21.234 1.00 92.19 86 VAL A CA 1
ATOM 657 C C . VAL A 1 86 ? -6.271 -1.274 20.211 1.00 92.19 86 VAL A C 1
ATOM 659 O O . VAL A 1 86 ? -5.961 -2.396 19.818 1.00 92.19 86 VAL A O 1
ATOM 662 N N . LEU A 1 87 ? -5.616 -0.181 19.805 1.00 91.00 87 LEU A N 1
ATOM 663 C CA . LEU A 1 87 ? -4.544 -0.245 18.814 1.00 91.00 87 LEU A CA 1
ATOM 664 C C . LEU A 1 87 ? -3.334 -1.061 19.298 1.00 91.00 87 LEU A C 1
ATOM 666 O O . LEU A 1 87 ? -2.740 -1.787 18.500 1.00 91.00 87 LEU A O 1
ATOM 670 N N . VAL A 1 88 ? -2.991 -0.986 20.590 1.00 90.56 88 VAL A N 1
ATOM 671 C CA . VAL A 1 88 ? -1.929 -1.810 21.203 1.00 90.56 88 VAL A CA 1
ATOM 672 C C . VAL A 1 88 ? -2.251 -3.299 21.059 1.00 90.56 88 VAL A C 1
ATOM 674 O O . VAL A 1 88 ? -1.380 -4.075 20.669 1.00 90.56 88 VAL A O 1
ATOM 677 N N . VAL A 1 89 ? -3.498 -3.689 21.335 1.00 93.00 89 VAL A N 1
ATOM 678 C CA . VAL A 1 89 ? -3.955 -5.087 21.242 1.00 93.00 89 VAL A CA 1
ATOM 679 C C . VAL A 1 89 ? -4.053 -5.550 19.785 1.00 93.00 89 VAL A C 1
ATOM 681 O O . VAL A 1 89 ? -3.692 -6.679 19.462 1.00 93.00 89 VAL A O 1
ATOM 684 N N . LEU A 1 90 ? -4.490 -4.668 18.886 1.00 94.69 90 LEU A N 1
ATOM 685 C CA . LEU A 1 90 ? -4.714 -4.968 17.472 1.00 94.69 90 LEU A CA 1
ATOM 686 C C . LEU A 1 90 ? -3.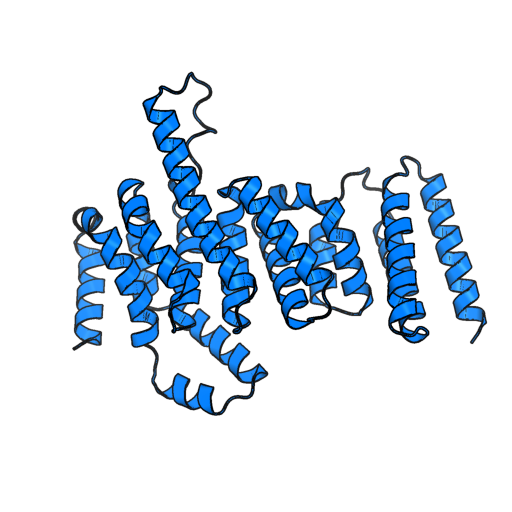402 -5.101 16.679 1.00 94.69 90 LEU A C 1
ATOM 688 O O . LEU A 1 90 ? -3.304 -5.913 15.756 1.00 94.69 90 LEU A O 1
ATOM 692 N N . GLN A 1 91 ? -2.377 -4.321 17.041 1.00 94.12 91 GLN A N 1
ATOM 693 C CA . GLN A 1 91 ? -1.087 -4.261 16.348 1.00 94.12 91 GLN A CA 1
ATOM 694 C C . GLN A 1 91 ? -0.453 -5.630 16.037 1.00 94.12 91 GLN A C 1
ATOM 696 O O . GLN A 1 91 ? -0.078 -5.827 14.873 1.00 94.12 91 GLN A O 1
ATOM 701 N N . PRO A 1 92 ? -0.264 -6.557 17.002 1.00 95.62 92 PRO A N 1
ATOM 702 C CA . PRO A 1 92 ? 0.421 -7.822 16.745 1.00 95.62 92 PRO A CA 1
ATOM 703 C C . PRO A 1 92 ? -0.311 -8.669 15.704 1.00 95.62 92 PRO A C 1
ATOM 705 O O . PRO A 1 92 ? 0.310 -9.079 14.721 1.00 95.62 92 PRO A O 1
ATOM 708 N N . ARG A 1 93 ? -1.627 -8.858 15.869 1.00 95.75 93 ARG A N 1
ATOM 709 C CA . ARG A 1 93 ? -2.436 -9.681 14.965 1.00 95.75 93 ARG A CA 1
ATOM 710 C C . ARG A 1 93 ? -2.541 -9.059 13.575 1.00 95.75 93 ARG A C 1
ATOM 712 O O . ARG A 1 93 ? -2.364 -9.758 12.583 1.00 95.75 93 ARG A O 1
ATOM 719 N N . LEU A 1 94 ? -2.702 -7.738 13.484 1.00 96.12 94 LEU A N 1
ATOM 720 C CA . LEU A 1 94 ? -2.710 -7.053 12.191 1.00 96.12 94 LEU A CA 1
ATOM 721 C C . LEU A 1 94 ? -1.363 -7.192 11.463 1.00 96.12 94 LEU A C 1
ATOM 723 O O . LEU A 1 94 ? -1.321 -7.405 10.253 1.00 96.12 94 LEU A O 1
ATOM 727 N N . CYS A 1 95 ? -0.244 -7.093 12.185 1.00 96.56 95 CYS A N 1
ATOM 728 C CA . CYS A 1 95 ? 1.082 -7.279 11.592 1.00 96.56 95 CYS A CA 1
ATOM 729 C C . CYS A 1 95 ? 1.321 -8.708 11.104 1.00 96.56 95 CYS A C 1
ATOM 731 O O . CYS A 1 95 ? 2.023 -8.891 10.111 1.00 96.56 95 CYS A O 1
ATOM 733 N N . GLU A 1 96 ? 0.776 -9.703 11.800 1.00 95.56 96 GLU A N 1
ATOM 734 C CA . GLU A 1 96 ? 0.774 -11.093 11.351 1.00 95.56 96 GLU A CA 1
ATOM 735 C C . GLU A 1 96 ? -0.049 -11.235 10.065 1.00 95.56 96 GLU A C 1
ATOM 737 O O . GLU A 1 96 ? 0.491 -11.651 9.042 1.00 95.56 96 GLU A O 1
ATOM 742 N N . GLN A 1 97 ? -1.304 -10.776 10.058 1.00 95.31 97 GLN A N 1
ATOM 743 C CA . GLN A 1 97 ? -2.180 -10.858 8.885 1.00 95.31 97 GLN A CA 1
ATOM 744 C C . GLN A 1 97 ? -1.574 -10.176 7.651 1.00 95.31 97 GLN A C 1
ATOM 746 O O . GLN A 1 97 ? -1.629 -10.733 6.556 1.00 95.31 97 GLN A O 1
ATOM 751 N N . LEU A 1 98 ? -0.925 -9.019 7.816 1.00 95.56 98 LEU A N 1
ATOM 752 C CA . LEU A 1 98 ? -0.234 -8.326 6.724 1.00 95.56 98 LEU A CA 1
ATOM 753 C C . LEU A 1 98 ? 0.939 -9.126 6.138 1.00 95.56 98 LEU A C 1
ATOM 755 O O . LEU A 1 98 ? 1.175 -9.045 4.934 1.00 95.56 98 LEU A O 1
ATOM 759 N N . ARG A 1 99 ? 1.685 -9.870 6.966 1.00 93.56 99 ARG A N 1
ATOM 760 C CA . ARG A 1 99 ? 2.906 -10.580 6.542 1.00 93.56 99 ARG A CA 1
ATOM 761 C C . ARG A 1 99 ? 2.641 -11.998 6.052 1.00 93.56 99 ARG A C 1
ATOM 763 O O . ARG A 1 99 ? 3.310 -12.438 5.123 1.00 93.56 99 ARG A O 1
ATOM 770 N N . SER A 1 100 ? 1.737 -12.725 6.706 1.00 87.75 100 SER A N 1
ATOM 771 C CA . SER A 1 100 ? 1.670 -14.188 6.606 1.00 87.75 100 SER A CA 1
ATOM 772 C C . SER A 1 100 ? 0.289 -14.764 6.312 1.00 87.75 100 SER A C 1
ATOM 774 O O . SER A 1 100 ? 0.182 -15.984 6.209 1.00 87.75 100 SER A O 1
ATOM 776 N N . SER A 1 101 ? -0.763 -13.952 6.150 1.00 87.56 101 SER A N 1
ATOM 777 C CA . SER A 1 101 ? -2.054 -14.520 5.738 1.00 87.56 101 SER A CA 1
ATOM 778 C C . SER A 1 101 ? -1.990 -15.062 4.304 1.00 87.56 101 SER A C 1
ATOM 780 O O . SER A 1 101 ? -1.371 -14.475 3.413 1.00 87.56 101 SER A O 1
ATOM 782 N N . VAL A 1 102 ? -2.610 -16.228 4.102 1.00 80.00 102 VAL A N 1
ATOM 783 C CA . VAL A 1 102 ? -2.593 -16.957 2.824 1.00 80.00 102 VAL A CA 1
ATOM 784 C C . VAL A 1 102 ? -3.508 -16.282 1.796 1.00 80.00 102 VAL A C 1
ATOM 786 O O . VAL A 1 102 ? -3.165 -16.210 0.617 1.00 80.00 102 VAL A O 1
ATOM 789 N N . GLY A 1 103 ? -4.648 -15.741 2.240 1.00 83.81 103 GLY A N 1
ATOM 790 C CA . GLY A 1 103 ? -5.600 -15.035 1.384 1.00 83.81 103 GLY A CA 1
ATOM 791 C C . GLY A 1 103 ? -5.071 -13.676 0.919 1.00 83.81 103 GLY A C 1
ATOM 792 O O . GLY A 1 103 ? -4.814 -12.780 1.727 1.00 83.81 103 GLY A O 1
ATOM 793 N N . SER A 1 104 ? -4.946 -13.477 -0.399 1.00 87.81 104 SER A N 1
ATOM 794 C CA . SER A 1 104 ? -4.614 -12.169 -0.992 1.00 87.81 104 SER A CA 1
ATOM 795 C C . SER A 1 104 ? -5.646 -11.094 -0.629 1.00 87.81 104 SER A C 1
ATOM 797 O O . SER A 1 104 ? -5.275 -9.930 -0.429 1.00 87.81 104 SER A O 1
ATOM 799 N N . SER A 1 105 ? -6.909 -11.487 -0.468 1.00 91.44 105 SER A N 1
ATOM 800 C CA . SER A 1 105 ? -8.017 -10.616 -0.076 1.00 91.44 105 SER A CA 1
ATOM 801 C C . SER A 1 105 ? -7.954 -10.192 1.386 1.00 91.44 105 SER A C 1
ATOM 803 O O . SER A 1 105 ? -8.143 -9.007 1.660 1.00 91.44 105 SER A O 1
ATOM 805 N N . THR A 1 106 ? -7.577 -11.080 2.313 1.00 93.00 106 THR A N 1
ATOM 806 C CA . THR A 1 106 ? -7.301 -10.708 3.715 1.00 93.00 106 THR A CA 1
ATOM 807 C C . THR A 1 106 ? -6.183 -9.673 3.779 1.00 93.00 106 THR A C 1
ATOM 809 O O . THR A 1 106 ? -6.376 -8.597 4.339 1.00 93.00 106 THR A O 1
ATOM 812 N N . ARG A 1 107 ? -5.045 -9.915 3.112 1.00 94.25 107 ARG A N 1
ATOM 813 C CA . ARG A 1 107 ? -3.918 -8.958 3.081 1.00 94.25 107 ARG A CA 1
ATOM 814 C C . ARG A 1 107 ? -4.324 -7.602 2.514 1.00 94.25 107 ARG A C 1
ATOM 816 O O . ARG A 1 107 ? -4.022 -6.565 3.104 1.00 94.25 107 ARG A O 1
ATOM 823 N N . SER A 1 108 ? -5.029 -7.607 1.384 1.00 94.38 108 SER A N 1
ATOM 824 C CA . SER A 1 108 ? -5.523 -6.384 0.739 1.00 94.38 108 SER A CA 1
ATOM 825 C C . SER A 1 108 ? -6.541 -5.646 1.615 1.00 94.38 108 SER A C 1
ATOM 827 O O . SER A 1 108 ? -6.537 -4.416 1.655 1.00 94.38 108 SER A O 1
ATOM 829 N N . SER A 1 109 ? -7.357 -6.377 2.374 1.00 95.19 109 SER A N 1
ATOM 830 C CA . SER A 1 109 ? -8.322 -5.819 3.325 1.00 95.19 109 SER A CA 1
ATOM 831 C C . SER A 1 109 ? -7.650 -5.235 4.562 1.00 95.19 109 SER A C 1
ATOM 833 O O . SER A 1 109 ? -8.026 -4.147 4.985 1.00 95.19 109 SER A O 1
ATOM 835 N N . CYS A 1 110 ? -6.606 -5.872 5.101 1.00 96.44 110 CYS A N 1
ATOM 836 C CA . CYS A 1 110 ? -5.781 -5.296 6.166 1.00 96.44 110 CYS A CA 1
ATOM 837 C C . CYS A 1 110 ? -5.120 -3.985 5.707 1.00 96.44 110 CYS A C 1
ATOM 839 O O . CYS A 1 110 ? -5.106 -2.999 6.444 1.00 96.44 110 CYS A O 1
ATOM 841 N N . ALA A 1 111 ? -4.607 -3.948 4.471 1.00 96.75 111 ALA A N 1
ATOM 842 C CA . ALA A 1 111 ? -4.065 -2.729 3.877 1.00 96.75 111 ALA A CA 1
ATOM 843 C C . ALA A 1 111 ? -5.149 -1.642 3.738 1.00 96.75 111 ALA A C 1
ATOM 845 O O . ALA A 1 111 ? -4.919 -0.497 4.126 1.00 96.75 111 ALA A O 1
ATOM 846 N N . GLN A 1 112 ? -6.350 -1.997 3.267 1.00 96.31 112 GLN A N 1
ATOM 847 C CA . GLN A 1 112 ? -7.479 -1.065 3.195 1.00 96.31 112 GLN A CA 1
ATOM 848 C C . GLN A 1 112 ? -7.900 -0.552 4.576 1.00 96.31 112 GLN A C 1
ATOM 850 O O . GLN A 1 112 ? -8.160 0.639 4.728 1.00 96.31 112 GLN A O 1
ATOM 855 N N . PHE A 1 113 ? -7.963 -1.418 5.585 1.00 97.19 113 PHE A N 1
ATOM 856 C CA . PHE A 1 113 ? -8.286 -1.025 6.952 1.00 97.19 113 PHE A CA 1
ATOM 857 C C . PHE A 1 113 ? -7.330 0.064 7.451 1.00 97.19 113 PHE A C 1
ATOM 859 O O . PHE A 1 113 ? -7.780 1.066 8.000 1.00 97.19 113 PHE A O 1
ATOM 866 N N . LEU A 1 114 ? -6.028 -0.063 7.174 1.00 97.00 114 LEU A N 1
ATOM 867 C CA . LEU A 1 114 ? -5.040 0.964 7.519 1.00 97.00 114 LEU A CA 1
ATOM 868 C C . LEU A 1 114 ? -5.240 2.277 6.756 1.00 97.00 114 LEU A C 1
ATOM 870 O O . LEU A 1 114 ? -5.086 3.347 7.343 1.00 97.00 114 LEU A O 1
ATOM 874 N N . VAL A 1 115 ? -5.636 2.218 5.480 1.00 96.56 115 VAL A N 1
ATOM 875 C CA . VAL A 1 115 ? -6.042 3.415 4.721 1.00 96.56 115 VAL A CA 1
ATOM 876 C C . VAL A 1 115 ? -7.224 4.104 5.403 1.00 96.56 115 VAL A C 1
ATOM 878 O O . VAL A 1 115 ? -7.194 5.315 5.621 1.00 96.56 115 VAL A O 1
ATOM 881 N N . LEU A 1 116 ? -8.256 3.343 5.771 1.00 95.81 116 LEU A N 1
ATOM 882 C CA . LEU A 1 116 ? -9.443 3.882 6.431 1.00 95.81 116 LEU A CA 1
ATOM 883 C C . LEU A 1 116 ? -9.108 4.465 7.806 1.00 95.81 116 LEU A C 1
ATOM 885 O O . LEU A 1 116 ? -9.575 5.558 8.121 1.00 95.81 116 LEU A O 1
ATOM 889 N N . LEU A 1 117 ? -8.2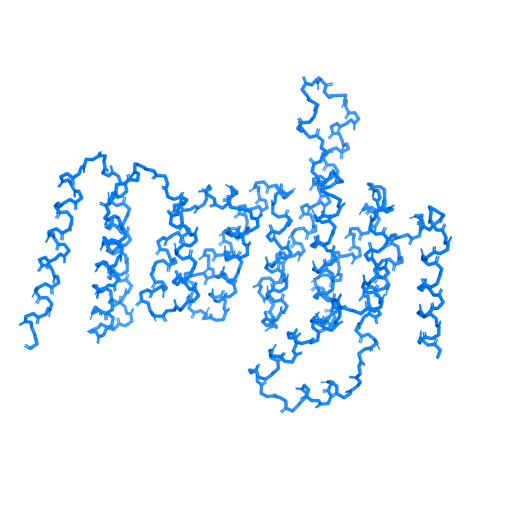61 3.792 8.587 1.00 95.25 117 LEU A N 1
ATOM 890 C CA . LEU A 1 117 ? -7.786 4.276 9.881 1.00 95.25 117 LEU A CA 1
ATOM 891 C C . LEU A 1 117 ? -7.045 5.613 9.729 1.00 95.25 117 LEU A C 1
ATOM 893 O O . LEU A 1 117 ? -7.350 6.570 10.436 1.00 95.25 117 LEU A O 1
ATOM 897 N N . ALA A 1 118 ? -6.151 5.724 8.742 1.00 94.19 118 ALA A N 1
ATOM 898 C CA . ALA A 1 118 ? -5.416 6.954 8.449 1.00 94.19 118 ALA A CA 1
ATOM 899 C C . ALA A 1 118 ? -6.287 8.118 7.963 1.00 94.19 118 ALA A C 1
ATOM 901 O O . ALA A 1 118 ? -5.931 9.282 8.160 1.00 94.19 118 ALA A O 1
ATOM 902 N N . LEU A 1 119 ? -7.414 7.819 7.321 1.00 93.62 119 LEU A N 1
ATOM 903 C CA . LEU A 1 119 ? -8.364 8.820 6.842 1.00 93.62 119 LEU A CA 1
ATOM 904 C C . LEU A 1 119 ? -9.371 9.247 7.915 1.00 93.62 119 LEU A C 1
ATOM 906 O O . LEU A 1 119 ? -9.761 10.410 7.957 1.00 93.62 119 LEU A O 1
ATOM 910 N N . ARG A 1 120 ? -9.821 8.315 8.759 1.00 93.12 120 ARG A N 1
ATOM 911 C CA . ARG A 1 120 ? -10.924 8.527 9.711 1.00 93.12 120 ARG A CA 1
ATOM 912 C C . ARG A 1 120 ? -10.454 8.840 11.127 1.00 93.12 120 ARG A C 1
ATOM 914 O O . ARG A 1 120 ? -11.207 9.457 11.871 1.00 93.12 120 ARG A O 1
ATOM 921 N N . GLN A 1 121 ? -9.245 8.422 11.493 1.00 90.44 121 GLN A N 1
ATOM 922 C CA . GLN A 1 121 ? -8.640 8.646 12.808 1.00 90.44 121 GLN A CA 1
ATOM 923 C C . GLN A 1 121 ? -7.192 9.169 12.680 1.00 90.44 121 GLN A C 1
ATOM 925 O O . GLN A 1 121 ? -6.268 8.608 13.269 1.00 90.44 121 GLN A O 1
ATOM 930 N N . PRO A 1 122 ? -6.947 10.265 11.930 1.00 89.31 122 PRO A N 1
ATOM 931 C CA . PRO A 1 122 ? -5.600 10.813 11.778 1.00 89.31 122 PRO A CA 1
ATOM 932 C C . PRO A 1 122 ? -5.008 11.311 13.104 1.00 89.31 122 PRO A C 1
ATOM 934 O O . PRO A 1 122 ? -3.791 11.283 13.253 1.00 89.31 122 PRO A O 1
ATOM 937 N N . GLN A 1 123 ? -5.852 11.741 14.049 1.00 84.25 123 GLN A N 1
ATOM 938 C CA . GLN A 1 123 ? -5.443 12.194 15.384 1.00 84.25 123 GLN A CA 1
ATOM 939 C C . GLN A 1 123 ? -4.924 11.036 16.225 1.00 84.25 123 GLN A C 1
ATOM 941 O O . GLN A 1 123 ? -3.860 11.151 16.818 1.00 84.25 123 GLN A O 1
ATOM 946 N N . LEU A 1 124 ? -5.612 9.887 16.185 1.00 85.56 124 LEU A N 1
ATOM 947 C CA . LEU A 1 124 ? -5.114 8.664 16.802 1.00 85.56 124 LEU A CA 1
ATOM 948 C C . LEU A 1 124 ? -3.703 8.386 16.279 1.00 85.56 124 LEU A C 1
ATOM 950 O O . LEU A 1 124 ? -2.797 8.230 17.078 1.00 85.56 124 LEU A O 1
ATOM 954 N N . LEU A 1 125 ? -3.502 8.436 14.953 1.00 85.38 125 LEU A N 1
ATOM 955 C CA . LEU A 1 125 ? -2.220 8.148 14.300 1.00 85.38 125 LEU A CA 1
ATOM 956 C C . LEU A 1 125 ? -1.107 9.205 14.467 1.00 85.38 125 LEU A C 1
ATOM 958 O O . LEU A 1 125 ? 0.066 8.841 14.379 1.00 85.38 125 LEU A O 1
ATOM 962 N N . GLY A 1 126 ? -1.438 10.489 14.632 1.00 70.88 126 GLY A N 1
ATOM 963 C CA . GLY A 1 126 ? -0.482 11.598 14.506 1.00 70.88 126 GLY A CA 1
ATOM 964 C C . GLY A 1 126 ? -0.405 12.570 15.682 1.00 70.88 126 GLY A C 1
ATOM 965 O O . GLY A 1 126 ? 0.617 13.246 15.828 1.00 70.88 126 GLY A O 1
ATOM 966 N N . ASP A 1 127 ? -1.429 12.654 16.532 1.00 54.47 127 ASP A N 1
ATOM 967 C CA . ASP A 1 127 ? -1.439 13.607 17.639 1.00 54.47 127 ASP A CA 1
ATOM 968 C C . ASP A 1 127 ? -0.708 13.044 18.857 1.00 54.47 127 ASP A C 1
ATOM 970 O O . ASP A 1 127 ? -1.262 12.367 19.720 1.00 54.47 127 ASP A O 1
ATOM 974 N N . TYR A 1 128 ? 0.560 13.437 18.954 1.00 47.88 128 TYR A N 1
ATOM 975 C CA . TYR A 1 128 ? 1.064 13.922 20.235 1.00 47.88 128 TYR A CA 1
ATOM 976 C C . TYR A 1 128 ? 2.137 15.030 20.148 1.00 47.88 128 TYR A C 1
ATOM 978 O O . TYR A 1 128 ? 2.138 15.888 21.029 1.00 47.88 128 TYR A O 1
ATOM 986 N N . PRO A 1 129 ? 3.032 15.136 19.134 1.00 46.19 129 PRO A N 1
ATOM 987 C CA . PRO A 1 129 ? 4.101 16.138 19.214 1.00 46.19 129 PRO A CA 1
ATOM 988 C C . PRO A 1 129 ? 3.694 17.539 18.733 1.00 46.19 129 PRO A C 1
ATOM 990 O O . PRO A 1 129 ? 4.348 18.507 19.103 1.00 46.19 129 PRO A O 1
ATOM 993 N N . ALA A 1 130 ? 2.647 17.681 17.910 1.00 41.34 130 ALA A N 1
ATOM 994 C CA . ALA A 1 130 ? 2.329 18.961 17.262 1.00 41.34 130 ALA A CA 1
ATOM 995 C C . ALA A 1 130 ? 1.443 19.903 18.103 1.00 41.34 130 ALA A C 1
ATOM 997 O O . ALA A 1 130 ? 1.428 21.104 17.848 1.00 41.34 130 ALA A O 1
ATOM 998 N N . GLN A 1 131 ? 0.736 19.390 19.118 1.00 39.06 131 GLN A N 1
ATOM 999 C CA . GLN A 1 131 ? -0.152 20.198 19.974 1.00 39.06 131 GLN A CA 1
ATOM 1000 C C . GLN A 1 131 ? 0.462 20.563 21.337 1.00 39.06 131 GLN A C 1
ATOM 1002 O O . GLN A 1 131 ? -0.035 21.458 22.019 1.00 39.06 131 GLN A O 1
ATOM 1007 N N . CYS A 1 132 ? 1.584 19.948 21.723 1.00 39.53 132 CYS A N 1
ATOM 1008 C CA . CYS A 1 132 ? 2.250 20.213 22.997 1.00 39.53 132 CYS A CA 1
ATOM 1009 C C . CYS A 1 132 ? 3.541 21.018 22.801 1.00 39.53 132 CYS A C 1
ATOM 1011 O O . CYS A 1 132 ? 4.648 20.514 22.948 1.00 39.53 132 CYS A O 1
ATOM 1013 N N . GLY A 1 133 ? 3.398 22.326 22.572 1.00 42.47 133 GLY A N 1
ATOM 1014 C CA . GLY A 1 133 ? 4.472 23.312 22.772 1.00 42.47 133 GLY A CA 1
ATOM 1015 C C . GLY A 1 133 ? 4.828 23.547 24.252 1.00 42.47 133 GLY A C 1
ATOM 1016 O O . GLY A 1 133 ? 5.283 24.630 24.613 1.00 42.47 133 GLY A O 1
ATOM 1017 N N . LYS A 1 134 ? 4.572 22.573 25.133 1.00 48.47 134 LYS A N 1
ATOM 1018 C CA . LYS A 1 134 ? 4.797 22.638 26.582 1.00 48.47 134 LYS A CA 1
ATOM 1019 C C . LYS A 1 134 ? 5.540 21.387 27.040 1.00 48.47 134 LYS A C 1
ATOM 1021 O O . LYS A 1 134 ? 5.401 20.332 26.431 1.00 48.47 134 LYS A O 1
ATOM 1026 N N . VAL A 1 135 ? 6.328 21.542 28.105 1.00 48.94 135 VAL A N 1
ATOM 1027 C CA . VAL A 1 135 ? 7.079 20.486 28.803 1.00 48.94 135 VAL A CA 1
ATOM 1028 C C . VAL A 1 135 ? 6.228 19.214 28.888 1.00 48.94 135 VAL A C 1
ATOM 1030 O O . VAL A 1 135 ? 5.260 19.177 29.641 1.00 48.94 135 VAL A O 1
ATOM 1033 N N . MET A 1 136 ? 6.553 18.194 28.084 1.00 56.28 136 MET A N 1
ATOM 1034 C CA . MET A 1 136 ? 5.883 16.896 28.177 1.00 56.28 136 MET A CA 1
ATOM 1035 C C . MET A 1 136 ? 6.306 16.238 29.484 1.00 56.28 136 MET A C 1
ATOM 1037 O O . MET A 1 136 ? 7.498 16.035 29.730 1.00 56.28 136 MET A O 1
ATOM 1041 N N . GLU A 1 137 ? 5.328 15.889 30.311 1.00 61.62 137 GLU A N 1
ATOM 1042 C CA . GLU A 1 137 ? 5.558 15.035 31.465 1.00 61.62 137 GLU A CA 1
ATOM 1043 C C . GLU A 1 137 ? 6.131 13.682 31.020 1.00 61.62 137 GLU A C 1
ATOM 1045 O O . GLU A 1 137 ? 5.920 13.216 29.895 1.00 61.62 137 GLU A O 1
ATOM 1050 N N . VAL A 1 138 ? 6.865 13.030 31.923 1.00 63.50 138 VAL A N 1
ATOM 1051 C CA . VAL A 1 138 ? 7.532 11.745 31.666 1.00 63.50 138 VAL A CA 1
ATOM 1052 C C . VAL A 1 138 ? 6.552 10.704 31.103 1.00 63.50 138 VAL A C 1
ATOM 1054 O O . VAL A 1 138 ? 6.900 9.982 30.171 1.00 63.50 138 VAL A O 1
ATOM 1057 N N . VAL A 1 139 ? 5.314 10.680 31.606 1.00 61.97 139 VAL A N 1
ATOM 1058 C CA . VAL A 1 139 ? 4.249 9.754 31.186 1.00 61.97 139 VAL A CA 1
ATOM 1059 C C . VAL A 1 139 ? 3.870 9.944 29.714 1.00 61.97 139 VAL A C 1
ATOM 1061 O O . VAL A 1 139 ? 3.752 8.968 28.972 1.00 61.97 139 VAL A O 1
ATOM 1064 N N . GLU A 1 140 ? 3.774 11.188 29.250 1.00 66.44 140 GLU A N 1
ATOM 1065 C CA . GLU A 1 140 ? 3.381 11.485 27.871 1.00 66.44 140 GLU A CA 1
ATOM 1066 C C . GLU A 1 140 ? 4.495 11.186 26.869 1.00 66.44 140 GLU A C 1
ATOM 1068 O O . GLU A 1 140 ? 4.243 10.751 25.744 1.00 66.44 140 GLU A O 1
ATOM 1073 N N . LYS A 1 141 ? 5.756 11.301 27.302 1.00 68.31 141 LYS A N 1
ATOM 1074 C CA . LYS A 1 141 ? 6.906 10.867 26.502 1.00 68.31 141 LYS A CA 1
ATOM 1075 C C . LYS A 1 141 ? 6.894 9.353 26.263 1.00 68.31 141 LYS A C 1
ATOM 1077 O O . LYS A 1 141 ? 7.166 8.914 25.145 1.00 68.31 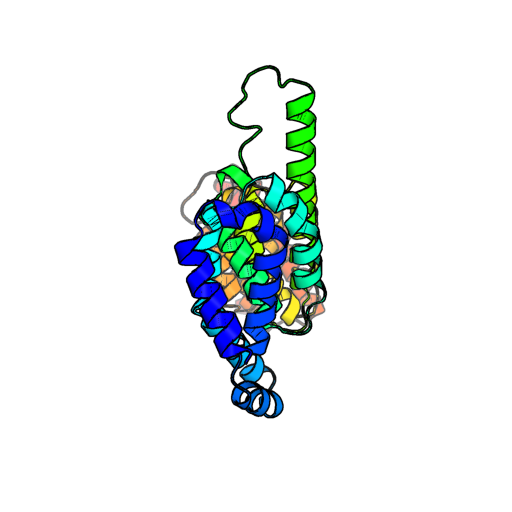141 LYS A O 1
ATOM 1082 N N . TYR A 1 142 ? 6.563 8.556 27.283 1.00 68.31 142 TYR A N 1
ATOM 1083 C CA . TYR A 1 142 ? 6.434 7.100 27.142 1.00 68.31 142 TYR A CA 1
ATOM 1084 C C . TYR A 1 142 ? 5.252 6.710 26.252 1.00 68.31 142 TYR A C 1
ATOM 1086 O O . TYR A 1 142 ? 5.396 5.829 25.403 1.00 68.31 142 TYR A O 1
ATOM 1094 N N . ARG A 1 143 ? 4.108 7.390 26.396 1.00 68.38 143 ARG A N 1
ATOM 1095 C CA . ARG A 1 143 ? 2.920 7.145 25.568 1.00 68.38 143 ARG A CA 1
ATOM 1096 C C . ARG A 1 143 ? 3.191 7.430 24.092 1.00 68.38 143 ARG A C 1
ATOM 1098 O O . ARG A 1 143 ? 2.869 6.606 23.239 1.00 68.38 143 ARG A O 1
ATOM 1105 N N . LEU A 1 144 ? 3.862 8.544 23.805 1.00 71.81 144 LEU A N 1
ATOM 1106 C CA . LEU A 1 144 ? 4.271 8.911 22.453 1.00 71.81 144 LEU A CA 1
ATOM 1107 C C . LEU A 1 144 ? 5.265 7.902 21.855 1.00 71.81 144 LEU A C 1
ATOM 1109 O O . LEU A 1 144 ? 5.128 7.509 20.697 1.00 71.81 144 LEU A O 1
ATOM 1113 N N . PHE A 1 145 ? 6.238 7.435 22.644 1.00 79.25 145 PHE A N 1
ATOM 1114 C CA . PHE A 1 145 ? 7.179 6.404 22.203 1.00 79.25 145 PHE A CA 1
ATOM 1115 C C . PHE A 1 145 ? 6.476 5.083 21.861 1.00 79.25 145 PHE A C 1
ATOM 1117 O O . PHE A 1 145 ? 6.749 4.498 20.812 1.00 79.25 145 PHE A O 1
ATOM 1124 N N . LEU A 1 146 ? 5.548 4.632 22.713 1.00 80.25 146 LEU A N 1
ATOM 1125 C CA . LEU A 1 146 ? 4.759 3.423 22.467 1.00 80.25 146 LEU A CA 1
ATOM 1126 C C . LEU A 1 146 ? 3.949 3.546 21.172 1.00 80.25 146 LEU A C 1
ATOM 1128 O O . LEU A 1 146 ? 3.912 2.612 20.371 1.00 80.25 146 LEU A O 1
ATOM 1132 N N . TYR A 1 147 ? 3.350 4.713 20.942 1.00 81.38 147 TYR A N 1
ATOM 1133 C CA . TYR A 1 147 ? 2.549 4.961 19.755 1.00 81.38 147 TYR A CA 1
ATOM 1134 C C . TYR A 1 147 ? 3.391 4.932 18.472 1.00 81.38 147 TYR A C 1
ATOM 1136 O O . TYR A 1 147 ? 3.078 4.190 17.540 1.00 81.38 147 TYR A O 1
ATOM 1144 N N . TYR A 1 148 ? 4.530 5.635 18.452 1.00 82.94 148 TYR A N 1
ATOM 1145 C CA . TYR A 1 148 ? 5.475 5.559 17.335 1.00 82.94 148 TYR A CA 1
ATOM 1146 C C . TYR A 1 148 ? 5.962 4.136 17.079 1.00 82.94 148 TYR A C 1
ATOM 1148 O O . TYR A 1 148 ? 6.045 3.719 15.926 1.00 82.94 148 TYR A O 1
ATOM 1156 N N . PHE A 1 149 ? 6.253 3.375 18.136 1.00 87.81 149 PHE A N 1
ATOM 1157 C CA . PHE A 1 149 ? 6.673 1.985 18.012 1.00 87.81 149 PHE A CA 1
ATOM 1158 C C . PHE A 1 149 ? 5.599 1.118 17.341 1.00 87.81 149 PHE A C 1
ATOM 1160 O O . PHE A 1 149 ? 5.912 0.354 16.427 1.00 87.81 149 PHE A O 1
ATOM 1167 N N . ILE A 1 150 ? 4.335 1.262 17.748 1.00 90.62 150 ILE A N 1
ATOM 1168 C CA . ILE A 1 150 ? 3.193 0.546 17.162 1.00 90.62 150 ILE A CA 1
ATOM 1169 C C . ILE A 1 150 ? 3.052 0.870 15.674 1.00 90.62 150 ILE A C 1
ATOM 1171 O O . ILE A 1 150 ? 3.006 -0.043 14.844 1.00 90.62 150 ILE A O 1
ATOM 1175 N N . ILE A 1 151 ? 3.052 2.158 15.322 1.00 91.44 151 ILE A N 1
ATOM 1176 C CA . ILE A 1 151 ? 2.932 2.596 13.929 1.00 91.44 151 ILE A CA 1
ATOM 1177 C C . ILE A 1 151 ? 4.112 2.112 13.092 1.00 91.44 151 ILE A C 1
ATOM 1179 O O . ILE A 1 151 ? 3.901 1.584 12.003 1.00 91.44 151 ILE A O 1
ATOM 1183 N N . ASP A 1 152 ? 5.343 2.186 13.599 1.00 91.31 152 ASP A N 1
ATOM 1184 C CA . ASP A 1 152 ? 6.521 1.694 12.882 1.00 91.31 152 ASP A CA 1
ATOM 1185 C C . ASP A 1 152 ? 6.492 0.175 12.671 1.00 91.31 152 ASP A C 1
ATOM 1187 O O . ASP A 1 152 ? 6.952 -0.313 11.631 1.00 91.31 152 ASP A O 1
ATOM 1191 N N . LYS A 1 153 ? 5.945 -0.599 13.618 1.00 94.75 153 LYS A N 1
ATOM 1192 C CA . LYS A 1 153 ? 5.763 -2.050 13.458 1.00 94.75 153 LYS A CA 1
ATOM 1193 C C . LYS A 1 153 ? 4.751 -2.369 12.364 1.00 94.75 153 LYS A C 1
ATOM 1195 O O . LYS A 1 153 ? 5.039 -3.237 11.533 1.00 94.75 153 LYS A O 1
ATOM 1200 N N . ILE A 1 154 ? 3.630 -1.649 12.333 1.00 96.06 154 ILE A N 1
ATOM 1201 C CA . ILE A 1 154 ? 2.603 -1.759 11.289 1.00 96.06 154 ILE A CA 1
ATOM 1202 C C . ILE A 1 154 ? 3.177 -1.340 9.934 1.00 96.06 154 ILE A C 1
ATOM 1204 O O . ILE A 1 154 ? 3.078 -2.082 8.961 1.00 96.06 154 ILE A O 1
ATOM 1208 N N . PHE A 1 155 ? 3.855 -0.196 9.872 1.00 95.69 155 PHE A N 1
ATOM 1209 C CA . PHE A 1 155 ? 4.482 0.306 8.654 1.00 95.69 155 PHE A CA 1
ATOM 1210 C C . PHE A 1 155 ? 5.546 -0.664 8.127 1.00 95.69 155 PHE A C 1
ATOM 1212 O O . PHE A 1 155 ? 5.608 -0.954 6.936 1.00 95.69 155 PHE A O 1
ATOM 1219 N N . THR A 1 156 ? 6.343 -1.257 9.018 1.00 94.88 156 THR A N 1
ATOM 1220 C CA . THR A 1 156 ? 7.312 -2.297 8.650 1.00 94.88 156 THR A CA 1
ATOM 1221 C C . THR A 1 156 ? 6.630 -3.588 8.189 1.00 94.88 156 THR A C 1
ATOM 1223 O O . THR A 1 156 ? 7.143 -4.252 7.292 1.00 94.88 156 THR A O 1
ATOM 1226 N N . ALA A 1 157 ? 5.469 -3.950 8.747 1.00 96.31 157 ALA A N 1
ATOM 1227 C CA . ALA A 1 157 ? 4.666 -5.055 8.225 1.00 96.31 157 ALA A CA 1
ATOM 1228 C C . ALA A 1 157 ? 4.150 -4.757 6.809 1.00 96.31 157 ALA A C 1
ATOM 1230 O O . ALA A 1 157 ? 4.307 -5.599 5.931 1.00 96.31 157 ALA A O 1
ATOM 1231 N N . LEU A 1 158 ? 3.650 -3.546 6.547 1.00 96.12 158 LEU A N 1
ATOM 1232 C CA . LEU A 1 158 ? 3.283 -3.107 5.196 1.00 96.12 158 LEU A CA 1
ATOM 1233 C C . LEU A 1 158 ? 4.475 -3.140 4.229 1.00 96.12 158 LEU A C 1
ATOM 1235 O O . LEU A 1 158 ? 4.336 -3.554 3.084 1.00 96.12 158 LEU A O 1
ATOM 1239 N N . MET A 1 159 ? 5.680 -2.779 4.668 1.00 94.44 159 MET A N 1
ATOM 1240 C CA . MET A 1 159 ? 6.854 -2.867 3.794 1.00 94.44 159 MET A CA 1
ATOM 1241 C C . MET A 1 159 ? 7.144 -4.296 3.308 1.00 94.44 159 MET A C 1
ATOM 1243 O O . MET A 1 159 ? 7.775 -4.447 2.270 1.00 94.44 159 MET A O 1
ATOM 1247 N N . SER A 1 160 ? 6.666 -5.348 3.985 1.00 91.50 160 SER A N 1
ATOM 1248 C CA . SER A 1 160 ? 6.826 -6.723 3.483 1.00 91.50 160 SER A CA 1
ATOM 1249 C C . SER A 1 160 ? 6.057 -6.983 2.181 1.00 91.50 160 SER A C 1
ATOM 1251 O O . SER A 1 160 ? 6.531 -7.733 1.331 1.00 91.50 160 SER A O 1
ATOM 1253 N N . GLY A 1 161 ? 4.926 -6.301 1.970 1.00 90.38 161 GLY A N 1
ATOM 1254 C CA . GLY A 1 161 ? 4.096 -6.482 0.780 1.00 90.38 161 GLY A CA 1
ATOM 1255 C C . GLY A 1 161 ? 4.607 -5.766 -0.471 1.00 90.38 161 GLY A C 1
ATOM 1256 O O . GLY A 1 161 ? 4.058 -5.981 -1.544 1.00 90.38 161 GLY A O 1
ATOM 1257 N N . ILE A 1 162 ? 5.670 -4.952 -0.394 1.00 90.19 162 ILE A N 1
ATOM 1258 C CA . ILE A 1 162 ? 6.230 -4.269 -1.583 1.00 90.19 162 ILE A CA 1
ATOM 1259 C C . ILE A 1 162 ? 6.904 -5.240 -2.563 1.00 90.19 162 ILE A C 1
ATOM 1261 O O . ILE A 1 162 ? 7.051 -4.925 -3.744 1.00 90.19 162 ILE A O 1
ATOM 1265 N N . HIS A 1 163 ? 7.305 -6.410 -2.061 1.00 90.00 163 HIS A N 1
ATOM 1266 C CA . HIS A 1 163 ? 7.928 -7.499 -2.813 1.00 90.00 163 HIS A CA 1
ATOM 1267 C C . HIS A 1 163 ? 7.017 -8.729 -2.889 1.00 90.00 163 HIS A C 1
ATOM 1269 O O . HIS A 1 163 ? 7.493 -9.841 -3.116 1.00 90.00 163 HIS A O 1
ATOM 1275 N N . ASP A 1 164 ? 5.708 -8.548 -2.680 1.00 93.06 164 ASP A N 1
ATOM 1276 C CA . ASP A 1 164 ? 4.773 -9.663 -2.752 1.00 93.06 164 ASP A CA 1
ATOM 1277 C C . ASP A 1 164 ? 4.759 -10.294 -4.145 1.00 93.06 164 ASP A C 1
ATOM 1279 O O . ASP A 1 164 ? 4.901 -9.604 -5.159 1.00 93.06 164 ASP A O 1
ATOM 1283 N N . ARG A 1 165 ? 4.535 -11.608 -4.209 1.00 90.81 165 ARG A N 1
ATOM 1284 C CA . ARG A 1 165 ? 4.396 -12.314 -5.489 1.00 90.81 165 ARG A CA 1
ATOM 1285 C C . ARG A 1 165 ? 3.183 -11.815 -6.270 1.00 90.81 165 ARG A C 1
ATOM 1287 O O . ARG A 1 165 ? 3.250 -11.738 -7.492 1.00 90.81 165 ARG A O 1
ATOM 1294 N N . ASN A 1 166 ? 2.113 -11.439 -5.572 1.00 92.31 166 ASN A N 1
ATOM 1295 C CA . ASN A 1 166 ? 0.877 -10.961 -6.167 1.00 92.31 166 ASN A CA 1
ATOM 1296 C C . ASN A 1 166 ? 0.944 -9.443 -6.450 1.00 92.31 166 ASN A C 1
ATOM 1298 O O . ASN A 1 166 ? 0.993 -8.652 -5.503 1.00 92.31 166 ASN A O 1
ATOM 1302 N N . PRO A 1 167 ? 0.905 -9.000 -7.723 1.00 94.00 167 PRO A N 1
ATOM 1303 C CA . PRO A 1 167 ? 0.955 -7.577 -8.063 1.00 94.00 167 PRO A CA 1
ATOM 1304 C C . PRO A 1 167 ? -0.210 -6.756 -7.497 1.00 94.00 167 PRO A C 1
ATOM 1306 O O . PRO A 1 167 ? -0.001 -5.600 -7.128 1.00 94.00 167 PRO A O 1
ATOM 1309 N N . SER A 1 168 ? -1.406 -7.340 -7.371 1.00 94.38 168 SER A N 1
ATOM 1310 C CA . SER A 1 168 ? -2.564 -6.667 -6.772 1.00 94.38 168 SER A CA 1
ATOM 1311 C C . SER A 1 168 ? -2.316 -6.330 -5.301 1.00 94.38 168 SER A C 1
ATOM 1313 O O . SER A 1 168 ? -2.530 -5.200 -4.856 1.00 94.38 168 SER A O 1
ATOM 1315 N N . VAL A 1 169 ? -1.741 -7.277 -4.549 1.00 95.25 169 VAL A N 1
ATOM 1316 C CA . VAL A 1 169 ? -1.337 -7.047 -3.153 1.00 95.25 169 VAL A CA 1
ATOM 1317 C C . VAL A 1 169 ? -0.313 -5.917 -3.080 1.00 95.25 169 VAL A C 1
ATOM 1319 O O . VAL A 1 169 ? -0.478 -5.009 -2.265 1.00 95.25 169 VAL A O 1
ATOM 1322 N N . ARG A 1 170 ? 0.681 -5.890 -3.981 1.00 95.69 170 ARG A N 1
ATOM 1323 C CA . ARG A 1 170 ? 1.657 -4.787 -4.043 1.00 95.69 170 ARG A CA 1
ATOM 1324 C C . ARG A 1 170 ? 0.985 -3.428 -4.271 1.00 95.69 170 ARG A C 1
ATOM 1326 O O . ARG A 1 170 ? 1.334 -2.474 -3.578 1.00 95.69 170 ARG A O 1
ATOM 1333 N N . LYS A 1 171 ? -0.014 -3.331 -5.163 1.00 95.75 171 LYS A N 1
ATOM 1334 C CA . LYS A 1 171 ? -0.793 -2.094 -5.402 1.00 95.75 171 LYS A CA 1
ATOM 1335 C C . LYS A 1 171 ? -1.538 -1.634 -4.145 1.00 95.75 171 LYS A C 1
ATOM 1337 O O . LYS A 1 171 ? -1.447 -0.464 -3.765 1.00 95.75 171 LYS A O 1
ATOM 1342 N N . ASN A 1 172 ? -2.250 -2.547 -3.483 1.00 95.94 172 ASN A N 1
ATOM 1343 C CA . ASN A 1 172 ? -3.018 -2.235 -2.273 1.00 95.94 172 ASN A CA 1
ATOM 1344 C C . ASN A 1 172 ? -2.094 -1.803 -1.122 1.00 95.94 172 ASN A C 1
ATOM 1346 O O . ASN A 1 172 ? -2.366 -0.815 -0.437 1.00 95.94 172 ASN A O 1
ATOM 1350 N N . PHE A 1 173 ? -0.955 -2.477 -0.958 1.00 97.50 173 PHE A N 1
ATOM 1351 C CA . PHE A 1 173 ? 0.049 -2.127 0.044 1.00 97.50 173 PHE A CA 1
ATOM 1352 C C . PHE A 1 173 ? 0.739 -0.799 -0.278 1.00 97.50 173 PHE A C 1
ATOM 1354 O O . PHE A 1 173 ? 0.925 0.009 0.625 1.00 97.50 173 PHE A O 1
ATOM 1361 N N . ALA A 1 174 ? 1.052 -0.515 -1.544 1.00 97.12 174 ALA A N 1
ATOM 1362 C CA . ALA A 1 174 ? 1.581 0.779 -1.974 1.00 97.12 174 ALA A CA 1
ATOM 1363 C C . ALA A 1 174 ? 0.637 1.941 -1.617 1.00 97.12 174 ALA A C 1
ATOM 1365 O O . ALA A 1 174 ? 1.094 2.989 -1.157 1.00 97.12 174 ALA A O 1
ATOM 1366 N N . SER A 1 175 ? -0.676 1.748 -1.787 1.00 96.44 175 SER A N 1
ATOM 1367 C CA . SER A 1 175 ? -1.689 2.710 -1.338 1.00 96.44 175 SER A CA 1
ATOM 1368 C C . SER A 1 175 ? -1.698 2.861 0.189 1.00 96.44 175 SER A C 1
ATOM 1370 O O . SER A 1 175 ? -1.624 3.975 0.698 1.00 96.44 175 SER A O 1
ATOM 1372 N N . ALA A 1 176 ? -1.718 1.761 0.946 1.00 97.62 176 ALA A N 1
ATOM 1373 C CA . ALA A 1 176 ? -1.692 1.819 2.411 1.00 97.62 176 ALA A CA 1
ATOM 1374 C C . ALA A 1 176 ? -0.426 2.494 2.957 1.00 97.62 176 ALA A C 1
ATOM 1376 O O . ALA A 1 176 ? -0.508 3.346 3.842 1.00 97.62 176 ALA A O 1
ATOM 1377 N N . ILE A 1 177 ? 0.736 2.185 2.379 1.00 97.44 177 ILE A N 1
ATOM 1378 C CA . ILE A 1 177 ? 2.010 2.829 2.704 1.00 97.44 177 ILE A CA 1
ATOM 1379 C C . ILE A 1 177 ? 1.910 4.340 2.510 1.00 97.44 177 ILE A C 1
ATOM 1381 O O . ILE A 1 177 ? 2.366 5.080 3.377 1.00 97.44 177 ILE A O 1
ATOM 1385 N N . SER A 1 178 ? 1.304 4.822 1.421 1.00 95.75 178 SER A N 1
ATOM 1386 C CA . SER A 1 178 ? 1.259 6.262 1.161 1.00 95.75 178 SER A CA 1
ATOM 1387 C C . SER A 1 178 ? 0.354 7.038 2.115 1.00 95.75 178 SER A C 1
ATOM 1389 O O . SER A 1 178 ? 0.653 8.198 2.397 1.00 95.75 178 SER A O 1
ATOM 1391 N N . TYR A 1 179 ? -0.702 6.417 2.647 1.00 95.94 179 TYR A N 1
ATOM 1392 C CA . TYR A 1 179 ? -1.534 7.010 3.698 1.00 95.94 179 TYR A CA 1
ATOM 1393 C C . TYR A 1 179 ? -0.881 6.937 5.082 1.00 95.94 179 TYR A C 1
ATOM 1395 O O . TYR A 1 179 ? -1.031 7.868 5.875 1.00 95.94 179 TYR A O 1
ATOM 1403 N N . MET A 1 180 ? -0.136 5.863 5.362 1.00 95.06 180 MET A N 1
ATOM 1404 C CA . MET A 1 180 ? 0.549 5.664 6.642 1.00 95.06 180 MET A CA 1
ATOM 1405 C C . MET A 1 180 ? 1.882 6.424 6.748 1.00 95.06 180 MET A C 1
ATOM 1407 O O . MET A 1 180 ? 2.349 6.676 7.856 1.00 95.06 180 MET A O 1
ATOM 1411 N N . ALA A 1 181 ? 2.488 6.813 5.621 1.00 92.94 181 ALA A N 1
ATOM 1412 C CA . ALA A 1 181 ? 3.823 7.416 5.547 1.00 92.94 181 ALA A CA 1
ATOM 1413 C C . ALA A 1 181 ? 4.009 8.639 6.460 1.00 92.94 181 ALA A C 1
ATOM 1415 O O . ALA A 1 181 ? 5.045 8.762 7.106 1.00 92.94 181 ALA A O 1
ATOM 1416 N N . LYS A 1 182 ? 2.994 9.506 6.565 1.00 89.56 182 LYS A N 1
ATOM 1417 C CA . LYS A 1 182 ? 2.988 10.701 7.436 1.00 89.56 182 LYS A CA 1
ATOM 1418 C C . LYS A 1 182 ? 3.098 10.411 8.935 1.00 89.56 182 LYS A C 1
ATOM 1420 O O . LYS A 1 182 ? 3.457 11.308 9.687 1.00 89.56 182 LYS A O 1
ATOM 1425 N N . TYR A 1 183 ? 2.813 9.182 9.358 1.00 89.75 183 TYR A N 1
ATOM 1426 C CA . TYR A 1 183 ? 2.874 8.764 10.761 1.00 89.75 183 TYR A CA 1
ATOM 1427 C C . TYR A 1 183 ? 4.107 7.907 11.070 1.00 89.75 183 TYR A C 1
ATOM 1429 O O . TYR A 1 183 ? 4.455 7.711 12.233 1.00 89.75 183 TYR A O 1
ATOM 1437 N N . ALA A 1 184 ? 4.765 7.380 10.036 1.00 89.94 184 ALA A N 1
ATOM 1438 C CA . ALA A 1 184 ? 5.963 6.570 10.185 1.00 89.94 184 ALA A CA 1
ATOM 1439 C C . ALA A 1 184 ? 7.167 7.433 10.582 1.00 89.94 184 ALA A C 1
ATOM 1441 O O . ALA A 1 184 ? 7.271 8.608 10.220 1.00 89.94 184 ALA A O 1
ATOM 1442 N N . THR A 1 185 ? 8.126 6.838 11.290 1.00 89.19 185 THR A N 1
ATOM 1443 C CA . THR A 1 185 ? 9.362 7.550 11.622 1.00 89.19 185 THR A CA 1
ATOM 1444 C C . THR A 1 185 ? 10.200 7.824 10.372 1.00 89.19 185 THR A C 1
ATOM 1446 O O . THR A 1 185 ? 10.152 7.093 9.376 1.00 89.19 185 THR A O 1
ATOM 1449 N N . SER A 1 186 ? 11.058 8.844 10.439 1.00 86.44 186 SER A N 1
ATOM 1450 C CA . SER A 1 186 ? 12.029 9.144 9.377 1.00 86.44 186 SER A CA 1
ATOM 1451 C C . SER A 1 186 ? 12.945 7.953 9.063 1.00 86.44 186 SER A C 1
ATOM 1453 O O . SER A 1 186 ? 13.334 7.758 7.913 1.00 86.44 186 SER A O 1
ATOM 1455 N N . VAL A 1 187 ? 13.242 7.111 10.060 1.00 88.62 187 VAL A N 1
ATOM 1456 C CA . VAL A 1 187 ? 14.027 5.879 9.901 1.00 88.62 187 VAL A CA 1
ATOM 1457 C C . VAL A 1 187 ? 13.266 4.845 9.068 1.00 88.62 187 VAL A C 1
ATOM 1459 O O . VAL A 1 187 ? 13.837 4.248 8.153 1.00 88.62 187 VAL A O 1
ATOM 1462 N N . SER A 1 188 ? 11.982 4.622 9.360 1.00 90.62 188 SER A N 1
ATOM 1463 C CA . SER A 1 188 ? 11.119 3.728 8.577 1.00 90.62 188 SER A CA 1
ATOM 1464 C C . SER A 1 188 ? 10.910 4.240 7.151 1.00 90.62 188 SER A C 1
ATOM 1466 O O . SER A 1 188 ? 11.036 3.468 6.200 1.00 90.62 188 SER A O 1
ATOM 1468 N N . MET A 1 189 ? 10.694 5.547 6.982 1.00 91.44 189 MET A N 1
ATOM 1469 C CA . MET A 1 189 ? 10.617 6.175 5.660 1.00 91.44 189 MET A CA 1
ATOM 1470 C C . MET A 1 189 ? 11.930 6.047 4.881 1.00 91.44 189 MET A C 1
ATOM 1472 O O . MET A 1 189 ? 11.911 5.706 3.701 1.00 91.44 189 MET A O 1
ATOM 1476 N N . GLY A 1 190 ? 13.083 6.226 5.530 1.00 89.88 190 GLY A N 1
ATOM 1477 C CA . GLY A 1 190 ? 14.389 5.993 4.912 1.00 89.88 190 GLY A CA 1
ATOM 1478 C C . GLY A 1 190 ? 14.567 4.550 4.425 1.00 89.88 190 GLY A C 1
ATOM 1479 O O . GLY A 1 190 ? 15.053 4.334 3.313 1.00 89.88 190 GLY A O 1
ATOM 1480 N N . ARG A 1 191 ? 14.113 3.561 5.210 1.00 94.56 191 ARG A N 1
ATOM 1481 C CA . ARG A 1 191 ? 14.106 2.140 4.814 1.00 94.56 191 ARG A CA 1
ATOM 1482 C C . ARG A 1 191 ? 13.224 1.889 3.589 1.00 94.56 191 ARG A C 1
ATOM 1484 O O . ARG A 1 191 ? 13.691 1.249 2.648 1.00 94.56 191 ARG A O 1
ATOM 1491 N N . LEU A 1 192 ? 12.006 2.438 3.567 1.00 95.69 192 LEU A N 1
ATOM 1492 C CA . LEU A 1 192 ? 11.114 2.360 2.405 1.00 95.69 192 LEU A CA 1
ATOM 1493 C C . LEU A 1 192 ? 11.786 2.944 1.159 1.00 95.69 192 LEU A C 1
ATOM 1495 O O . LEU A 1 192 ? 11.841 2.292 0.119 1.00 95.69 192 LEU A O 1
ATOM 1499 N N . MET A 1 193 ? 12.330 4.158 1.266 1.00 91.94 193 MET A N 1
ATOM 1500 C CA . MET A 1 193 ? 12.933 4.843 0.124 1.00 91.94 193 MET A CA 1
ATOM 1501 C C . MET A 1 193 ? 14.170 4.118 -0.409 1.00 91.94 193 MET A C 1
ATOM 1503 O O . MET A 1 193 ? 14.355 4.038 -1.622 1.00 91.94 193 MET A O 1
ATOM 1507 N N . SER A 1 194 ? 14.978 3.531 0.475 1.00 90.00 194 SER A N 1
ATOM 1508 C CA . SER A 1 194 ? 16.096 2.666 0.086 1.00 90.00 194 SER A CA 1
ATOM 1509 C C . SER A 1 194 ? 15.621 1.432 -0.696 1.00 90.00 194 SER A C 1
ATOM 1511 O O . SER A 1 194 ? 16.161 1.130 -1.761 1.00 90.00 194 SER A O 1
ATOM 1513 N N . ALA A 1 195 ? 14.559 0.761 -0.234 1.00 93.88 195 ALA A N 1
ATOM 1514 C CA . ALA A 1 195 ? 13.980 -0.394 -0.927 1.00 93.88 195 ALA A CA 1
ATOM 1515 C C . ALA A 1 195 ? 13.390 -0.028 -2.304 1.00 93.88 195 ALA A C 1
ATOM 1517 O O . ALA A 1 195 ? 13.602 -0.749 -3.285 1.00 93.88 195 ALA A O 1
ATOM 1518 N N . VAL A 1 196 ? 12.708 1.119 -2.403 1.00 92.00 196 VAL A N 1
ATOM 1519 C CA . VAL A 1 196 ? 12.180 1.665 -3.665 1.00 92.00 196 VAL A CA 1
ATOM 1520 C C . VAL A 1 196 ? 13.313 1.949 -4.652 1.00 92.00 196 VAL A C 1
ATOM 1522 O O . VAL A 1 196 ? 13.248 1.500 -5.794 1.00 92.00 196 VAL A O 1
ATOM 1525 N N . LEU A 1 197 ? 14.377 2.637 -4.224 1.00 82.81 197 LEU A N 1
ATOM 1526 C CA . LEU A 1 197 ? 15.525 2.941 -5.086 1.00 82.81 197 LEU A CA 1
ATOM 1527 C C . LEU A 1 197 ? 16.240 1.670 -5.553 1.00 82.81 197 LEU A C 1
ATOM 1529 O O . LEU A 1 197 ? 16.541 1.540 -6.737 1.00 82.81 197 LEU A O 1
ATOM 1533 N N . LYS A 1 198 ? 16.452 0.703 -4.652 1.00 85.06 198 LYS A N 1
ATOM 1534 C CA . LYS A 1 198 ? 17.031 -0.599 -5.005 1.00 85.06 198 LYS A CA 1
ATOM 1535 C C . LYS A 1 198 ? 16.208 -1.308 -6.085 1.00 85.06 198 LYS A C 1
ATOM 1537 O O . LYS A 1 198 ? 16.781 -1.874 -7.011 1.00 85.06 198 LYS A O 1
ATOM 1542 N N . SER A 1 199 ? 14.882 -1.249 -5.979 1.00 89.31 199 SER A N 1
ATOM 1543 C CA . SER A 1 199 ? 13.965 -1.864 -6.943 1.00 89.31 199 SER A CA 1
ATOM 1544 C C . SER A 1 199 ? 13.965 -1.145 -8.294 1.00 89.31 199 SER A C 1
ATOM 1546 O O . SER A 1 199 ? 13.934 -1.811 -9.320 1.00 89.31 199 SER A O 1
ATOM 1548 N N . LEU A 1 200 ? 14.056 0.191 -8.312 1.00 79.19 200 LEU A N 1
ATOM 1549 C CA . LEU A 1 200 ? 14.152 0.983 -9.548 1.00 79.19 200 LEU A CA 1
ATOM 1550 C C . LEU A 1 200 ? 15.452 0.733 -10.325 1.00 79.19 200 LEU A C 1
ATOM 1552 O O . LEU A 1 200 ? 15.444 0.749 -11.551 1.00 79.19 200 LEU A O 1
ATOM 1556 N N . ILE A 1 201 ? 16.565 0.533 -9.614 1.00 76.88 201 ILE A N 1
ATOM 1557 C CA . ILE A 1 201 ? 17.887 0.291 -10.216 1.00 76.88 201 ILE A CA 1
ATOM 1558 C C . ILE A 1 201 ? 18.041 -1.168 -10.673 1.00 76.88 201 ILE A C 1
ATOM 1560 O O . ILE A 1 201 ? 18.844 -1.455 -11.560 1.00 76.88 201 ILE A O 1
ATOM 1564 N N . GLY A 1 202 ? 17.295 -2.089 -10.058 1.00 75.00 202 GLY A N 1
ATOM 1565 C CA . GLY A 1 202 ? 17.338 -3.514 -10.376 1.00 75.00 202 GLY A CA 1
ATOM 1566 C C . GLY A 1 202 ? 16.893 -3.840 -11.805 1.00 75.00 202 GLY A C 1
ATOM 1567 O O . GLY A 1 202 ? 16.364 -2.999 -12.524 1.00 75.00 202 GLY A O 1
ATOM 1568 N N . GLU A 1 203 ? 17.097 -5.091 -12.221 1.00 78.69 203 GLU A N 1
ATOM 1569 C CA . GLU A 1 203 ? 16.703 -5.561 -13.562 1.00 78.69 203 GLU A CA 1
ATOM 1570 C C . GLU A 1 203 ? 15.275 -6.127 -13.626 1.00 78.69 203 GLU A C 1
ATOM 1572 O O . GLU A 1 203 ? 14.747 -6.331 -14.715 1.00 78.69 203 GLU A O 1
ATOM 1577 N N . ASP A 1 204 ? 14.645 -6.390 -12.480 1.00 86.25 204 ASP A N 1
ATOM 1578 C CA . ASP A 1 204 ? 13.301 -6.968 -12.418 1.00 86.25 204 ASP A CA 1
ATOM 1579 C C . ASP A 1 204 ? 12.228 -5.903 -12.697 1.00 86.25 204 ASP A C 1
ATOM 1581 O O . ASP A 1 204 ? 11.894 -5.082 -11.838 1.00 86.25 204 ASP A O 1
ATOM 1585 N N . GLU A 1 205 ? 11.657 -5.945 -13.902 1.00 87.69 205 GLU A N 1
ATOM 1586 C CA . GLU A 1 205 ? 10.606 -5.026 -14.354 1.00 87.69 205 GLU A CA 1
ATOM 1587 C C . GLU A 1 205 ? 9.338 -5.067 -13.479 1.00 87.69 205 GLU A C 1
ATOM 1589 O O . GLU A 1 205 ? 8.693 -4.037 -13.268 1.00 87.69 205 GLU A O 1
ATOM 1594 N N . SER A 1 206 ? 9.005 -6.219 -12.886 1.00 90.81 206 SER A N 1
ATOM 1595 C CA . SER A 1 206 ? 7.864 -6.362 -11.969 1.00 90.81 206 SER A CA 1
ATOM 1596 C C . SER A 1 206 ? 8.102 -5.594 -10.665 1.00 90.81 206 SER A C 1
ATOM 1598 O O . SER A 1 206 ? 7.204 -4.918 -10.145 1.00 90.81 206 SER A O 1
ATOM 1600 N N . MET A 1 207 ? 9.337 -5.637 -10.154 1.00 92.81 207 MET A N 1
ATOM 1601 C CA . MET A 1 207 ? 9.741 -4.886 -8.962 1.00 92.81 207 MET A CA 1
ATOM 1602 C C . MET A 1 207 ? 9.907 -3.393 -9.249 1.00 92.81 207 MET A C 1
ATOM 1604 O O . MET A 1 207 ? 9.497 -2.572 -8.425 1.00 92.81 207 MET A O 1
ATOM 1608 N N . LYS A 1 208 ? 10.415 -3.014 -10.429 1.00 89.88 208 LYS A N 1
ATOM 1609 C CA . LYS A 1 208 ? 10.406 -1.612 -10.872 1.00 89.88 208 LYS A CA 1
ATOM 1610 C C . LYS A 1 208 ? 8.988 -1.060 -10.934 1.00 89.88 208 LYS A C 1
ATOM 1612 O O . LYS A 1 208 ? 8.746 0.049 -10.461 1.00 89.88 208 LYS A O 1
ATOM 1617 N N . LEU A 1 209 ? 8.038 -1.820 -11.486 1.00 91.69 209 LEU A N 1
ATOM 1618 C CA . LEU A 1 209 ? 6.632 -1.419 -11.538 1.00 91.69 209 LEU A CA 1
ATOM 1619 C C . LEU A 1 209 ? 6.054 -1.207 -10.132 1.00 91.69 209 LEU A C 1
ATOM 1621 O O . LEU A 1 209 ? 5.429 -0.176 -9.890 1.00 91.69 209 LEU A O 1
ATOM 1625 N N . SER A 1 210 ? 6.326 -2.121 -9.194 1.00 94.06 210 SER A N 1
ATOM 1626 C CA . SER A 1 210 ? 5.943 -1.974 -7.778 1.00 94.06 210 SER A CA 1
ATOM 1627 C C . SER A 1 210 ? 6.509 -0.687 -7.160 1.00 94.06 210 SER A C 1
ATOM 1629 O O . SER A 1 210 ? 5.784 0.113 -6.566 1.00 94.06 210 SER A O 1
ATOM 1631 N N . ALA A 1 211 ? 7.800 -0.421 -7.375 1.00 94.38 211 ALA A N 1
ATOM 1632 C CA . ALA A 1 211 ? 8.464 0.783 -6.883 1.00 94.38 211 ALA A CA 1
ATOM 1633 C C . ALA A 1 211 ? 7.838 2.065 -7.454 1.00 94.38 211 ALA A C 1
ATOM 1635 O O . ALA A 1 211 ? 7.583 3.021 -6.717 1.00 94.38 211 ALA A O 1
ATOM 1636 N N . LYS A 1 212 ? 7.523 2.072 -8.755 1.00 92.88 212 LYS A N 1
ATOM 1637 C CA . LYS A 1 212 ? 6.832 3.191 -9.401 1.00 92.88 212 LYS A CA 1
ATOM 1638 C C . LYS A 1 212 ? 5.404 3.372 -8.862 1.00 92.88 212 LYS A C 1
ATOM 1640 O O . LYS A 1 212 ? 4.977 4.506 -8.665 1.00 92.88 212 LYS A O 1
ATOM 1645 N N . GLN A 1 213 ? 4.677 2.295 -8.555 1.00 94.62 213 GLN A N 1
ATOM 1646 C CA . GLN A 1 213 ? 3.351 2.375 -7.922 1.00 94.62 213 GLN A CA 1
ATOM 1647 C C . GLN A 1 213 ? 3.414 3.007 -6.524 1.00 94.62 213 GLN A C 1
ATOM 1649 O O . GLN A 1 213 ? 2.610 3.889 -6.227 1.00 94.62 213 GLN A O 1
ATOM 1654 N N . ILE A 1 214 ? 4.397 2.636 -5.695 1.00 96.38 214 ILE A N 1
ATOM 1655 C CA . ILE A 1 214 ? 4.621 3.255 -4.375 1.00 96.38 214 ILE A CA 1
ATOM 1656 C C . ILE A 1 214 ? 4.873 4.754 -4.521 1.00 96.38 214 ILE A C 1
ATOM 1658 O O . ILE A 1 214 ? 4.240 5.563 -3.846 1.00 96.38 214 ILE A O 1
ATOM 1662 N N . LEU A 1 215 ? 5.764 5.134 -5.436 1.00 94.38 215 LEU A N 1
ATOM 1663 C CA . LEU A 1 215 ? 6.083 6.534 -5.697 1.00 94.38 215 LEU A CA 1
ATOM 1664 C C . LEU A 1 215 ? 4.879 7.320 -6.224 1.00 94.38 215 LEU A C 1
ATOM 1666 O O . LEU A 1 215 ? 4.688 8.465 -5.821 1.00 94.38 215 LEU A O 1
ATOM 1670 N N . LYS A 1 216 ? 4.039 6.707 -7.067 1.00 93.69 216 LYS A N 1
ATOM 1671 C CA . LYS A 1 216 ? 2.790 7.310 -7.540 1.00 93.69 216 LYS A CA 1
ATOM 1672 C C . LYS A 1 216 ? 1.865 7.580 -6.357 1.00 93.69 216 LYS A C 1
ATOM 1674 O O . LYS A 1 216 ? 1.477 8.726 -6.150 1.00 93.69 216 LYS A O 1
ATOM 1679 N N . SER A 1 217 ? 1.589 6.562 -5.544 1.00 94.62 217 SER A N 1
ATOM 1680 C CA . SER A 1 217 ? 0.720 6.674 -4.368 1.00 94.62 217 SER A CA 1
ATOM 1681 C C . SER A 1 217 ? 1.248 7.693 -3.352 1.00 94.62 217 SER A C 1
ATOM 1683 O O . SER A 1 217 ? 0.466 8.465 -2.801 1.00 94.62 217 SER A O 1
ATOM 1685 N N . LEU A 1 218 ? 2.566 7.749 -3.126 1.00 94.19 218 LEU A N 1
ATOM 1686 C CA . LEU A 1 218 ? 3.207 8.766 -2.283 1.00 94.19 218 LEU A CA 1
ATOM 1687 C C . LEU A 1 218 ? 3.084 10.169 -2.878 1.00 94.19 218 LEU A C 1
ATOM 1689 O O . LEU A 1 218 ? 2.801 11.105 -2.140 1.00 94.19 218 LEU A O 1
ATOM 1693 N N . SER A 1 219 ? 3.256 10.324 -4.194 1.00 90.31 219 SER A N 1
ATOM 1694 C CA . SER A 1 219 ? 3.131 11.629 -4.855 1.00 90.31 219 SER A CA 1
ATOM 1695 C C . SER A 1 219 ? 1.722 12.207 -4.734 1.00 90.31 219 SER A C 1
ATOM 1697 O O . SER A 1 219 ? 1.576 13.423 -4.656 1.00 90.31 219 SER A O 1
ATOM 1699 N N . THR A 1 220 ? 0.707 11.338 -4.667 1.00 90.81 220 THR A N 1
ATOM 1700 C CA . THR A 1 220 ? -0.701 11.718 -4.515 1.00 90.81 220 THR A CA 1
ATOM 1701 C C . THR A 1 220 ? -1.083 11.999 -3.061 1.00 90.81 220 THR A C 1
ATOM 1703 O O . THR A 1 220 ? -1.780 12.973 -2.806 1.00 90.81 220 THR A O 1
ATOM 1706 N N . ASN A 1 221 ? -0.635 11.169 -2.111 1.00 89.88 221 ASN A N 1
ATOM 1707 C CA . ASN A 1 221 ? -1.155 11.201 -0.735 1.00 89.88 221 ASN A CA 1
ATOM 1708 C C . ASN A 1 221 ? -0.201 11.832 0.296 1.00 89.88 221 ASN A C 1
ATOM 1710 O O . ASN A 1 221 ? -0.651 12.228 1.366 1.00 89.88 221 ASN A O 1
ATOM 1714 N N . SER A 1 222 ? 1.104 11.893 0.005 1.00 87.56 222 SER A N 1
ATOM 1715 C CA . SER A 1 222 ? 2.167 12.314 0.935 1.00 87.56 222 SER A CA 1
ATOM 1716 C C . SER A 1 222 ? 3.278 13.098 0.211 1.00 87.56 222 SER A C 1
ATOM 1718 O O . SER A 1 222 ? 4.471 12.804 0.347 1.00 87.56 222 SER A O 1
ATOM 1720 N N . THR A 1 223 ? 2.893 14.101 -0.585 1.00 85.12 223 THR A N 1
ATOM 1721 C CA . THR A 1 223 ? 3.805 14.883 -1.439 1.00 85.12 223 THR A CA 1
ATOM 1722 C C . THR A 1 223 ? 4.920 15.571 -0.642 1.00 85.12 223 THR A C 1
ATOM 1724 O O . THR A 1 223 ? 6.077 15.535 -1.053 1.00 85.12 223 THR A O 1
ATOM 1727 N N . GLU A 1 224 ? 4.610 16.131 0.529 1.00 83.00 224 GLU A N 1
ATOM 1728 C CA . GLU A 1 224 ? 5.579 16.830 1.391 1.00 83.00 224 GLU A CA 1
ATOM 1729 C C . GLU A 1 224 ? 6.735 15.919 1.827 1.00 83.00 224 GLU A C 1
ATOM 1731 O O . GLU A 1 224 ? 7.907 16.279 1.718 1.00 83.00 224 GLU A O 1
ATOM 1736 N N . LEU A 1 225 ? 6.423 14.689 2.248 1.00 83.88 225 LEU A N 1
ATOM 1737 C CA . LEU A 1 225 ? 7.443 13.712 2.626 1.00 83.88 225 LEU A CA 1
ATOM 1738 C C . LEU A 1 225 ? 8.304 13.311 1.434 1.00 83.88 225 LEU A C 1
ATOM 1740 O O . LEU A 1 225 ? 9.527 13.209 1.544 1.00 83.88 225 LEU A O 1
ATOM 1744 N N . LEU A 1 226 ? 7.666 13.091 0.286 1.00 82.69 226 LEU A N 1
ATOM 1745 C CA . LEU A 1 226 ? 8.344 12.668 -0.930 1.00 82.69 226 LEU A CA 1
ATOM 1746 C C . LEU A 1 226 ? 9.259 13.771 -1.493 1.00 82.69 226 LEU A C 1
ATOM 1748 O O . LEU A 1 226 ? 10.274 13.467 -2.126 1.00 82.69 226 LEU A O 1
ATOM 1752 N N . GLN A 1 227 ? 8.974 15.046 -1.204 1.00 79.31 227 GLN A N 1
ATOM 1753 C CA . GLN A 1 227 ? 9.796 16.186 -1.618 1.00 79.31 227 GLN A CA 1
ATOM 1754 C C . GLN A 1 227 ? 11.228 16.087 -1.087 1.00 79.31 227 GLN A C 1
ATOM 1756 O O . GLN A 1 227 ? 12.174 16.363 -1.834 1.00 79.31 227 GLN A O 1
ATOM 1761 N N . ASN A 1 228 ? 11.401 15.586 0.138 1.00 77.81 228 ASN A N 1
ATOM 1762 C CA . ASN A 1 228 ? 12.710 15.370 0.763 1.00 77.81 228 ASN A CA 1
ATOM 1763 C C . ASN A 1 228 ? 13.579 14.359 -0.005 1.00 77.81 228 ASN A C 1
ATOM 1765 O O . ASN A 1 228 ? 14.807 14.423 0.047 1.00 77.81 228 ASN A O 1
ATOM 1769 N N . TYR A 1 229 ? 12.953 13.466 -0.776 1.00 77.44 229 TYR A N 1
ATOM 1770 C CA . TYR A 1 229 ? 13.618 12.431 -1.570 1.00 77.44 229 TYR A CA 1
ATOM 1771 C C . TYR A 1 229 ? 13.605 12.721 -3.079 1.00 77.44 229 TYR A C 1
ATOM 1773 O O . TYR A 1 229 ? 14.197 11.976 -3.861 1.00 77.44 229 TYR A O 1
ATOM 1781 N N . SER A 1 230 ? 12.986 13.824 -3.513 1.00 69.50 230 SER A N 1
ATOM 1782 C CA . SER A 1 230 ? 12.829 14.196 -4.929 1.00 69.50 230 SER A CA 1
ATOM 1783 C C . SER A 1 230 ? 14.155 14.234 -5.703 1.00 69.50 230 SER A C 1
ATOM 1785 O O . SER A 1 230 ? 14.219 13.815 -6.861 1.00 69.50 230 SER A O 1
ATOM 1787 N N . LYS A 1 231 ? 15.241 14.688 -5.062 1.00 64.12 231 LYS A N 1
ATOM 1788 C CA . LYS A 1 231 ? 16.593 14.722 -5.647 1.00 64.12 231 LYS A CA 1
ATOM 1789 C C . LYS A 1 231 ? 17.119 13.326 -5.982 1.00 64.12 231 LYS A C 1
ATOM 1791 O O . LYS A 1 231 ? 17.808 13.178 -6.986 1.00 64.12 231 LYS A O 1
ATOM 1796 N N . LEU A 1 232 ? 16.776 12.331 -5.165 1.00 67.75 232 LEU A N 1
ATOM 1797 C CA . LEU A 1 232 ? 17.205 10.946 -5.333 1.00 67.75 232 LEU A CA 1
ATOM 1798 C C . LEU A 1 232 ? 16.343 10.208 -6.358 1.00 67.75 232 LEU A C 1
ATOM 1800 O O . LEU A 1 232 ? 16.879 9.445 -7.145 1.00 67.75 232 LEU A O 1
ATOM 1804 N N . ILE A 1 233 ? 15.029 10.439 -6.371 1.00 70.62 233 ILE A N 1
ATOM 1805 C CA . ILE A 1 233 ? 14.072 9.634 -7.151 1.00 70.62 233 ILE A CA 1
ATOM 1806 C C . ILE A 1 233 ? 13.957 10.097 -8.607 1.00 70.62 233 ILE A C 1
ATOM 1808 O O . ILE A 1 233 ? 13.928 9.275 -9.521 1.00 70.62 233 ILE A O 1
ATOM 1812 N N . ILE A 1 234 ? 13.872 11.415 -8.829 1.00 69.81 234 ILE A N 1
ATOM 1813 C CA . ILE A 1 234 ? 13.552 11.996 -10.144 1.00 69.81 234 ILE A CA 1
ATOM 1814 C C . ILE A 1 234 ? 14.478 11.507 -11.265 1.00 69.81 234 ILE A C 1
ATOM 1816 O O . ILE A 1 234 ? 13.953 11.185 -12.328 1.00 69.81 234 ILE A O 1
ATOM 1820 N N . PRO A 1 235 ? 15.811 11.409 -11.080 1.00 65.25 235 PRO A N 1
ATOM 1821 C CA . PRO A 1 235 ? 16.680 10.940 -12.153 1.00 65.25 235 PRO A CA 1
ATOM 1822 C C . PRO A 1 235 ? 16.352 9.513 -12.613 1.00 65.25 235 PRO A C 1
ATOM 1824 O O . PRO A 1 235 ? 16.337 9.255 -13.811 1.00 65.25 235 PRO A O 1
ATOM 1827 N N . TYR A 1 236 ? 16.012 8.604 -11.694 1.00 67.69 236 TYR A N 1
ATOM 1828 C CA . TYR A 1 236 ? 15.646 7.227 -12.046 1.00 67.69 236 TYR A CA 1
ATOM 1829 C C . TYR A 1 236 ? 14.289 7.150 -12.742 1.00 67.69 236 TYR A C 1
ATOM 1831 O O . TYR A 1 236 ? 14.144 6.452 -13.737 1.00 67.69 236 TYR A O 1
ATOM 1839 N N . ILE A 1 237 ? 13.304 7.918 -12.274 1.00 69.50 237 ILE A N 1
ATOM 1840 C CA . ILE A 1 237 ? 11.993 7.988 -12.931 1.00 69.50 237 ILE A CA 1
ATOM 1841 C C . ILE A 1 237 ? 12.119 8.557 -14.339 1.00 69.50 237 ILE A C 1
ATOM 1843 O O . ILE A 1 237 ? 11.517 8.034 -15.271 1.00 69.50 237 ILE A O 1
ATOM 1847 N N . PHE A 1 238 ? 12.947 9.584 -14.508 1.00 64.50 238 PHE A N 1
ATOM 1848 C CA . PHE A 1 238 ? 13.246 10.146 -15.813 1.00 64.50 238 PHE A CA 1
ATOM 1849 C C . PHE A 1 238 ? 13.831 9.092 -16.771 1.00 64.50 238 PHE A C 1
ATOM 1851 O O . PHE A 1 238 ? 13.355 8.972 -17.899 1.00 64.50 238 PHE A O 1
ATOM 1858 N N . LEU A 1 239 ? 14.779 8.264 -16.317 1.00 62.31 239 LEU A N 1
ATOM 1859 C CA . LEU A 1 239 ? 15.335 7.160 -17.116 1.00 62.31 239 LEU A CA 1
ATOM 1860 C C . LEU A 1 239 ? 14.296 6.108 -17.525 1.00 62.31 239 LEU A C 1
ATOM 1862 O O . LEU A 1 239 ? 14.426 5.494 -18.583 1.00 62.31 239 LEU A O 1
ATOM 1866 N N . GLU A 1 240 ? 13.262 5.904 -16.717 1.00 66.44 240 GLU A N 1
ATOM 1867 C CA . GLU A 1 240 ? 12.156 5.003 -17.049 1.00 66.44 240 GLU A CA 1
ATOM 1868 C C . GLU A 1 240 ? 11.190 5.652 -18.062 1.00 66.44 240 GLU A C 1
ATOM 1870 O O . GLU A 1 240 ? 10.763 4.988 -19.003 1.00 66.44 240 GLU A O 1
ATOM 1875 N N . THR A 1 241 ? 10.922 6.968 -17.981 1.00 60.88 241 THR A N 1
ATOM 1876 C CA . THR A 1 241 ? 10.108 7.687 -19.001 1.00 60.88 241 THR A CA 1
ATOM 1877 C C . THR A 1 241 ? 10.713 7.598 -20.398 1.00 60.88 241 THR A C 1
ATOM 1879 O O . THR A 1 241 ? 10.037 7.416 -21.407 1.00 60.88 241 THR A O 1
ATOM 1882 N N . CYS A 1 242 ? 12.031 7.675 -20.416 1.00 55.97 242 CYS A N 1
ATOM 1883 C CA . CYS A 1 242 ? 12.920 7.559 -21.547 1.00 55.97 242 CYS A CA 1
ATOM 1884 C C . CYS A 1 242 ? 12.799 6.184 -22.251 1.00 55.97 242 CYS A C 1
ATOM 1886 O O . CYS A 1 242 ? 13.008 6.074 -23.457 1.00 55.97 242 CYS A O 1
ATOM 1888 N N . GLN A 1 243 ? 12.368 5.143 -21.532 1.00 59.97 243 GLN A N 1
ATOM 1889 C CA . GLN A 1 243 ? 12.063 3.812 -22.072 1.00 59.97 243 GLN A CA 1
ATOM 1890 C C . GLN A 1 243 ? 10.608 3.680 -22.569 1.00 59.97 243 GLN A C 1
ATOM 1892 O O . GLN A 1 243 ? 10.151 2.575 -22.839 1.00 59.97 243 GLN A O 1
ATOM 1897 N N . SER A 1 244 ? 9.891 4.798 -22.746 1.00 59.19 244 SER A N 1
ATOM 1898 C CA . SER A 1 244 ? 8.471 4.857 -23.142 1.00 59.19 244 SER A CA 1
ATOM 1899 C C . SER A 1 244 ? 7.495 4.266 -22.115 1.00 59.19 244 SER A C 1
ATOM 1901 O O . SER A 1 244 ? 6.398 3.836 -22.470 1.00 59.19 244 SER A O 1
ATOM 1903 N N . ASP A 1 245 ? 7.861 4.274 -20.830 1.00 63.44 245 ASP A N 1
ATOM 1904 C CA . ASP A 1 245 ? 6.961 3.868 -19.751 1.00 63.44 245 ASP A CA 1
ATOM 1905 C C . ASP A 1 245 ? 5.947 4.984 -19.424 1.00 63.44 245 ASP A C 1
ATOM 1907 O O . ASP A 1 245 ? 6.305 6.084 -18.985 1.00 63.44 245 ASP A O 1
ATOM 1911 N N . SER A 1 246 ? 4.658 4.690 -19.617 1.00 72.62 246 SER A N 1
ATOM 1912 C CA . SER A 1 246 ? 3.550 5.634 -19.412 1.00 72.62 246 SER A CA 1
ATOM 1913 C C . SER A 1 246 ? 3.319 6.003 -17.942 1.00 72.62 246 SER A C 1
ATOM 1915 O O . SER A 1 246 ? 2.970 7.147 -17.622 1.00 72.62 246 SER A O 1
ATOM 1917 N N . LEU A 1 247 ? 3.539 5.062 -17.022 1.00 75.69 247 LEU A N 1
ATOM 1918 C CA . LEU A 1 247 ? 3.404 5.296 -15.590 1.00 75.69 247 LEU A CA 1
ATOM 1919 C C . LEU A 1 247 ? 4.556 6.178 -15.114 1.00 75.69 247 LEU A C 1
ATOM 1921 O O . LEU A 1 247 ? 4.311 7.150 -14.402 1.00 75.69 247 LEU A O 1
ATOM 1925 N N . ALA A 1 248 ? 5.782 5.909 -15.563 1.00 66.50 248 ALA A N 1
ATOM 1926 C CA . ALA A 1 248 ? 6.926 6.764 -15.280 1.00 66.50 248 ALA A CA 1
ATOM 1927 C C . ALA A 1 248 ? 6.697 8.191 -15.806 1.00 66.50 248 ALA A C 1
ATOM 1929 O O . ALA A 1 248 ? 7.012 9.145 -15.098 1.00 66.50 248 ALA A O 1
ATOM 1930 N N . ALA A 1 249 ? 6.116 8.355 -17.002 1.00 67.44 249 ALA A N 1
ATOM 1931 C CA . ALA A 1 249 ? 5.789 9.671 -17.561 1.00 67.44 249 ALA A CA 1
ATOM 1932 C C . ALA A 1 249 ? 4.802 10.450 -16.673 1.00 67.44 249 ALA A C 1
ATOM 1934 O O . ALA A 1 249 ? 5.069 11.594 -16.305 1.00 67.44 249 ALA A O 1
ATOM 1935 N N . THR A 1 250 ? 3.717 9.795 -16.248 1.00 75.88 250 THR A N 1
ATOM 1936 C CA . THR A 1 250 ? 2.733 10.364 -15.303 1.00 75.88 250 THR A CA 1
ATOM 1937 C C . THR A 1 250 ? 3.376 10.713 -13.957 1.00 75.88 250 THR A C 1
ATOM 1939 O O . THR A 1 250 ? 3.056 11.705 -13.304 1.00 75.88 250 THR A O 1
ATOM 1942 N N . LEU A 1 251 ? 4.306 9.878 -13.508 1.00 73.44 251 LEU A N 1
ATOM 1943 C CA . LEU A 1 251 ? 4.984 10.072 -12.240 1.00 73.44 251 LEU A CA 1
ATOM 1944 C C . LEU A 1 251 ? 5.966 11.241 -12.311 1.00 73.44 251 LEU A C 1
ATOM 1946 O O . LEU A 1 251 ? 6.025 12.049 -11.389 1.00 73.44 251 LEU A O 1
ATOM 1950 N N . LEU A 1 252 ? 6.683 11.386 -13.424 1.00 70.38 252 LEU A N 1
ATOM 1951 C CA . LEU A 1 252 ? 7.556 12.524 -13.667 1.00 70.38 252 LEU A CA 1
ATOM 1952 C C . LEU A 1 252 ? 6.767 13.837 -13.673 1.00 70.38 252 LEU A C 1
ATOM 1954 O O . LEU A 1 252 ? 7.219 14.793 -13.048 1.00 70.38 252 LEU A O 1
ATOM 1958 N N . SER A 1 253 ? 5.579 13.878 -14.291 1.00 72.06 253 SER A N 1
ATOM 1959 C CA . SER A 1 253 ? 4.724 15.071 -14.238 1.00 72.06 253 SER A CA 1
ATOM 1960 C C . SER A 1 253 ? 4.275 15.404 -12.814 1.00 72.06 253 SER A C 1
ATOM 1962 O O . SER A 1 253 ? 4.283 16.574 -12.447 1.00 72.06 253 SER A O 1
ATOM 1964 N N . ASN A 1 254 ? 3.973 14.399 -11.983 1.00 75.25 254 ASN A N 1
ATOM 1965 C CA . ASN A 1 254 ? 3.608 14.616 -10.578 1.00 75.25 254 ASN A CA 1
ATOM 1966 C C . ASN A 1 254 ? 4.793 15.094 -9.724 1.00 75.25 254 ASN A C 1
ATOM 1968 O O . ASN A 1 254 ? 4.609 15.865 -8.786 1.00 75.25 254 ASN A O 1
ATOM 1972 N N . LEU A 1 255 ? 6.013 14.637 -10.030 1.00 70.62 255 LEU A N 1
ATOM 1973 C CA . LEU A 1 255 ? 7.226 15.006 -9.294 1.00 70.62 255 LEU A CA 1
ATOM 1974 C C . LEU A 1 255 ? 7.831 16.343 -9.743 1.00 70.62 255 LEU A C 1
ATOM 1976 O O . LEU A 1 255 ? 8.605 16.948 -8.999 1.00 70.62 255 LEU A O 1
ATOM 1980 N N . MET A 1 256 ? 7.512 16.806 -10.952 1.00 68.12 256 MET A N 1
ATOM 1981 C CA . MET A 1 256 ? 8.078 18.021 -11.543 1.00 68.12 256 MET A CA 1
ATOM 1982 C C . MET A 1 256 ? 7.885 19.276 -10.664 1.00 68.12 256 MET A C 1
ATOM 1984 O O . MET A 1 256 ? 8.877 19.980 -10.440 1.00 68.12 256 MET A O 1
ATOM 1988 N N . PRO A 1 257 ? 6.696 19.532 -10.069 1.00 70.00 257 PRO A N 1
ATOM 1989 C CA . PRO A 1 257 ? 6.489 20.666 -9.162 1.00 70.00 257 PRO A CA 1
ATOM 1990 C C . PRO A 1 257 ? 7.358 20.614 -7.896 1.00 70.00 257 PRO A C 1
ATOM 1992 O O . PRO A 1 257 ? 7.611 21.639 -7.272 1.00 70.00 257 PRO A O 1
ATOM 1995 N N . MET A 1 258 ? 7.848 19.431 -7.515 1.00 67.50 258 MET A N 1
ATOM 1996 C CA . MET A 1 258 ? 8.581 19.196 -6.265 1.00 67.50 258 MET A CA 1
ATOM 1997 C C . MET A 1 258 ? 10.079 19.520 -6.379 1.00 67.50 258 MET A C 1
ATOM 1999 O O . MET A 1 258 ? 10.808 19.496 -5.384 1.00 67.50 258 MET A O 1
ATOM 2003 N N . MET A 1 259 ? 10.579 19.806 -7.586 1.00 60.56 259 MET A N 1
ATOM 2004 C CA . MET A 1 259 ? 11.983 20.140 -7.815 1.00 60.56 259 MET A CA 1
ATOM 2005 C C . MET A 1 259 ? 12.322 21.533 -7.262 1.00 60.56 259 MET A C 1
ATOM 2007 O O . MET A 1 259 ? 11.985 22.538 -7.877 1.00 60.56 259 MET A O 1
ATOM 2011 N N . SER A 1 260 ? 13.089 21.604 -6.170 1.00 49.34 260 SER A N 1
ATOM 2012 C CA . SER A 1 260 ? 13.618 22.871 -5.635 1.00 49.34 260 SER A CA 1
ATOM 2013 C C . SER A 1 260 ? 14.466 23.641 -6.668 1.00 49.34 260 SER A C 1
ATOM 2015 O O . SER A 1 260 ? 15.369 23.054 -7.271 1.00 49.34 260 SER A O 1
ATOM 2017 N N . GLY A 1 261 ? 14.205 24.944 -6.831 1.00 51.69 261 GLY A N 1
ATOM 2018 C CA . GLY A 1 261 ? 14.912 25.888 -7.714 1.00 51.69 261 GLY A CA 1
ATOM 2019 C C . GLY A 1 261 ? 13.964 26.980 -8.239 1.00 51.69 261 GLY A C 1
ATOM 2020 O O . GLY A 1 261 ? 12.752 26.833 -8.102 1.00 51.69 261 GLY A O 1
ATOM 2021 N N . ARG A 1 262 ? 14.474 28.068 -8.847 1.00 41.84 262 ARG A N 1
ATOM 2022 C CA . ARG A 1 262 ? 13.599 29.011 -9.577 1.00 41.84 262 ARG A CA 1
ATOM 2023 C C . ARG A 1 262 ? 12.872 28.230 -10.675 1.00 41.84 262 ARG A C 1
ATOM 2025 O O . ARG A 1 262 ? 13.522 27.567 -11.483 1.00 41.84 262 ARG A O 1
ATOM 2032 N N . ILE A 1 263 ? 11.543 28.296 -10.691 1.00 44.09 263 ILE A N 1
ATOM 2033 C CA . ILE A 1 263 ? 10.734 27.874 -11.835 1.00 44.09 263 ILE A CA 1
ATOM 2034 C C . ILE A 1 263 ? 11.082 28.864 -12.944 1.00 44.09 263 ILE A C 1
ATOM 2036 O O . ILE A 1 263 ? 10.711 30.031 -12.868 1.00 44.09 263 ILE A O 1
ATOM 2040 N N . TRP A 1 264 ? 11.877 28.438 -13.915 1.00 47.41 264 TRP A N 1
ATOM 2041 C CA . TRP A 1 264 ? 12.082 29.207 -15.133 1.00 47.41 264 TRP A CA 1
ATOM 2042 C C . TRP A 1 264 ? 11.403 28.460 -16.273 1.00 47.41 264 TRP A C 1
ATOM 2044 O O . TRP A 1 264 ? 11.427 27.227 -16.332 1.00 47.41 264 TRP A O 1
ATOM 2054 N N . THR A 1 265 ? 10.733 29.224 -17.125 1.00 37.28 265 THR A N 1
ATOM 2055 C CA . THR A 1 265 ? 10.015 28.745 -18.307 1.00 37.28 265 THR A CA 1
ATOM 2056 C C . THR A 1 265 ? 10.980 27.988 -19.218 1.00 37.28 265 THR A C 1
ATOM 2058 O O . THR A 1 265 ? 12.016 28.542 -19.584 1.00 37.28 265 THR A O 1
ATOM 2061 N N . GLY A 1 266 ? 10.665 26.736 -19.571 1.00 42.50 266 GLY A N 1
ATOM 2062 C CA . GLY A 1 266 ? 11.480 25.916 -20.473 1.00 42.50 266 GLY A CA 1
ATOM 2063 C C . GLY A 1 266 ? 12.234 24.751 -19.826 1.00 42.50 266 GLY A C 1
ATOM 2064 O O . GLY A 1 266 ? 12.880 23.973 -20.527 1.00 42.50 266 GLY A O 1
ATOM 2065 N N . LYS A 1 267 ? 12.107 24.532 -18.513 1.00 50.56 267 LYS A N 1
ATOM 2066 C CA . LYS A 1 267 ? 12.654 23.331 -17.852 1.00 50.56 267 LYS A CA 1
ATOM 2067 C C . LYS A 1 267 ? 12.015 22.037 -18.380 1.00 50.56 267 LYS A C 1
ATOM 2069 O O . LYS A 1 267 ? 12.703 21.023 -18.503 1.00 50.56 267 LYS A O 1
ATOM 2074 N N . GLU A 1 268 ? 10.733 22.077 -18.749 1.00 52.44 268 GLU A N 1
ATOM 2075 C CA . GLU A 1 268 ? 10.063 20.986 -19.471 1.00 52.44 268 GLU A CA 1
ATOM 2076 C C . GLU A 1 268 ? 10.695 20.702 -20.841 1.00 52.44 268 GLU A C 1
ATOM 2078 O O . GLU A 1 268 ? 10.797 19.539 -21.227 1.00 52.44 268 GLU A O 1
ATOM 2083 N N . HIS A 1 269 ? 11.196 21.724 -21.542 1.00 48.81 269 HIS A N 1
ATOM 2084 C CA . HIS A 1 269 ? 11.889 21.545 -22.818 1.00 48.81 269 HIS A CA 1
ATOM 2085 C C . HIS A 1 269 ? 13.257 20.883 -22.641 1.00 48.81 269 HIS A C 1
ATOM 2087 O O . HIS A 1 269 ? 13.626 20.068 -23.478 1.00 48.81 269 HIS A O 1
ATOM 2093 N N . LEU A 1 270 ? 13.980 21.144 -21.542 1.00 50.41 270 LEU A N 1
ATOM 2094 C CA . LEU A 1 270 ? 15.243 20.450 -21.246 1.00 50.41 270 LEU A CA 1
ATOM 2095 C C . LEU A 1 270 ? 14.991 18.965 -20.993 1.00 50.41 270 LEU A C 1
ATOM 2097 O O . LEU A 1 270 ? 15.658 18.108 -21.557 1.00 50.41 270 LEU A O 1
ATOM 2101 N N . ILE A 1 271 ? 13.995 18.660 -20.163 1.00 54.34 271 ILE A N 1
ATOM 2102 C CA . ILE A 1 271 ? 13.606 17.285 -19.841 1.00 54.34 271 ILE A CA 1
ATOM 2103 C C . ILE A 1 271 ? 13.095 16.564 -21.094 1.00 54.34 271 ILE A C 1
ATOM 2105 O O . ILE A 1 271 ? 13.486 15.427 -21.346 1.00 54.34 271 ILE A O 1
ATOM 2109 N N . SER A 1 272 ? 12.288 17.231 -21.921 1.00 53.69 272 SER A N 1
ATOM 2110 C CA . SER A 1 272 ? 11.821 16.700 -23.204 1.00 53.69 272 SER A CA 1
ATOM 2111 C C . SER A 1 272 ? 12.977 16.469 -24.186 1.00 53.69 272 SER A C 1
ATOM 2113 O O . SER A 1 272 ? 13.068 15.388 -24.758 1.00 53.69 272 SER A O 1
ATOM 2115 N N . ALA A 1 273 ? 13.919 17.408 -24.316 1.00 49.25 273 ALA A N 1
ATOM 2116 C CA . ALA A 1 273 ? 15.092 17.274 -25.184 1.00 49.25 273 ALA A CA 1
ATOM 2117 C C . ALA A 1 273 ? 16.027 16.140 -24.731 1.00 49.25 273 ALA A C 1
ATOM 2119 O O . ALA A 1 273 ? 16.482 15.343 -25.550 1.00 49.25 273 ALA A O 1
ATOM 2120 N N . ILE A 1 274 ? 16.261 16.011 -23.421 1.00 53.84 274 ILE A N 1
ATOM 2121 C CA . ILE A 1 274 ? 17.014 14.900 -22.821 1.00 53.84 274 ILE A CA 1
ATOM 2122 C C . ILE A 1 274 ? 16.270 13.566 -23.049 1.00 53.84 274 ILE A C 1
ATOM 2124 O O . ILE A 1 274 ? 16.910 12.547 -23.306 1.00 53.84 274 ILE A O 1
ATOM 2128 N N . SER A 1 275 ? 14.932 13.565 -23.026 1.00 51.44 275 SER A N 1
ATOM 2129 C CA . SER A 1 275 ? 14.111 12.371 -23.279 1.00 51.44 275 SER A CA 1
ATOM 2130 C C . SER A 1 275 ? 14.151 11.937 -24.749 1.00 51.44 275 SER A C 1
ATOM 2132 O O . SER A 1 275 ? 14.353 10.761 -25.052 1.00 51.44 275 SER A O 1
ATOM 2134 N N . VAL A 1 276 ? 14.075 12.891 -25.683 1.00 52.78 276 VAL A N 1
ATOM 2135 C CA . VAL A 1 276 ? 14.225 12.653 -27.129 1.00 52.78 276 VAL A CA 1
ATOM 2136 C C . VAL A 1 276 ? 15.638 12.167 -27.473 1.00 52.78 276 VAL A C 1
ATOM 2138 O O . VAL A 1 276 ? 15.790 11.228 -28.262 1.00 52.78 276 VAL A O 1
ATOM 2141 N N . LEU A 1 277 ? 16.672 12.738 -26.842 1.00 51.53 277 LEU A N 1
ATOM 2142 C CA . LEU A 1 277 ? 18.044 12.228 -26.923 1.00 51.53 277 LEU A CA 1
ATOM 2143 C C . LEU A 1 277 ? 18.124 10.779 -26.460 1.00 51.53 277 LEU A C 1
ATOM 2145 O O . LEU A 1 277 ? 18.725 9.952 -27.141 1.00 51.53 277 LEU A O 1
ATOM 2149 N N . PHE A 1 278 ? 17.510 10.452 -25.323 1.00 52.69 278 PHE A N 1
ATOM 2150 C CA . PHE A 1 278 ? 17.535 9.092 -24.811 1.00 52.69 278 PHE A CA 1
ATOM 2151 C C . PHE A 1 278 ? 16.840 8.114 -25.752 1.00 52.69 278 PHE A C 1
ATOM 2153 O O . PHE A 1 278 ? 17.416 7.069 -26.032 1.00 52.69 278 PHE A O 1
ATOM 2160 N N . LEU A 1 279 ? 15.650 8.438 -26.265 1.00 51.12 279 LEU A N 1
ATOM 2161 C CA . LEU A 1 279 ? 14.920 7.617 -27.243 1.00 51.12 279 LEU A CA 1
ATOM 2162 C C . LEU A 1 279 ? 15.755 7.358 -28.505 1.00 51.12 279 LEU A C 1
ATOM 2164 O O . LEU A 1 279 ? 15.744 6.257 -29.058 1.00 51.12 279 LEU A O 1
ATOM 2168 N N . SER A 1 280 ? 16.517 8.365 -28.932 1.00 49.03 280 SER A N 1
ATOM 2169 C CA . SER A 1 280 ? 17.433 8.263 -30.070 1.00 49.03 280 SER A CA 1
ATOM 2170 C C . SER A 1 280 ? 18.637 7.369 -29.744 1.00 49.03 280 SER A C 1
ATOM 2172 O O . SER A 1 280 ? 18.954 6.463 -30.508 1.00 49.03 280 SER A O 1
ATOM 2174 N N . LEU A 1 281 ? 19.240 7.528 -28.561 1.00 47.72 281 LEU A N 1
ATOM 2175 C CA . LEU A 1 281 ? 20.375 6.720 -28.097 1.00 47.72 281 LEU A CA 1
ATOM 2176 C C . LEU A 1 281 ? 19.984 5.268 -27.759 1.00 47.72 281 LEU A C 1
ATOM 2178 O O . LEU A 1 281 ? 20.769 4.350 -27.983 1.00 47.72 281 LEU A O 1
ATOM 2182 N N . THR A 1 282 ? 18.775 5.017 -27.246 1.00 46.75 282 THR A N 1
ATOM 2183 C CA . THR A 1 282 ? 18.293 3.659 -26.927 1.00 46.75 282 THR A CA 1
ATOM 2184 C C . THR A 1 282 ? 17.929 2.844 -28.157 1.00 46.75 282 THR A C 1
ATOM 2186 O O . THR A 1 282 ? 18.026 1.615 -28.084 1.00 46.75 282 THR A O 1
ATOM 2189 N N . LYS A 1 283 ? 17.557 3.499 -29.267 1.00 49.66 283 LYS A N 1
ATOM 2190 C CA . LYS A 1 283 ? 17.403 2.854 -30.579 1.00 49.66 283 LYS A CA 1
ATOM 2191 C C . LYS A 1 283 ? 18.737 2.373 -31.164 1.00 49.66 283 LYS A C 1
ATOM 2193 O O . LYS A 1 283 ? 18.721 1.442 -31.958 1.00 49.66 283 LYS A O 1
ATOM 2198 N N . GLU A 1 284 ? 19.868 2.951 -30.750 1.00 43.81 284 GLU A N 1
ATOM 2199 C CA . GLU A 1 284 ? 21.179 2.727 -31.385 1.00 43.81 284 GLU A CA 1
ATOM 2200 C C . GLU A 1 284 ? 22.219 1.996 -30.504 1.00 43.81 284 GLU A C 1
ATOM 2202 O O . GLU A 1 284 ? 23.310 1.670 -30.970 1.00 43.81 284 GLU A O 1
ATOM 2207 N N . ALA A 1 285 ? 21.917 1.689 -29.236 1.00 42.78 285 ALA A N 1
ATOM 2208 C CA . ALA A 1 285 ? 22.916 1.222 -28.263 1.00 42.78 285 ALA A CA 1
ATOM 2209 C C . ALA A 1 285 ? 22.616 -0.156 -27.626 1.00 42.78 285 ALA A C 1
ATOM 2211 O O . ALA A 1 285 ? 21.477 -0.463 -27.279 1.00 42.78 285 ALA A O 1
ATOM 2212 N N . SER A 1 286 ? 23.656 -0.975 -27.380 1.00 53.06 286 SER A N 1
ATOM 2213 C CA . SER A 1 286 ? 23.556 -2.230 -26.599 1.00 53.06 286 SER A CA 1
ATOM 2214 C C . SER A 1 286 ? 23.300 -1.979 -25.096 1.00 53.06 286 SER A C 1
ATOM 2216 O O . SER A 1 286 ? 23.527 -0.870 -24.608 1.00 53.06 286 SER A O 1
ATOM 2218 N N . LYS A 1 287 ? 22.855 -3.004 -24.337 1.00 46.38 287 LYS A N 1
ATOM 2219 C CA . LYS A 1 287 ? 22.420 -2.919 -22.914 1.00 46.38 287 LYS A CA 1
ATOM 2220 C C . LYS A 1 287 ? 23.413 -2.159 -22.005 1.00 46.38 287 LYS A C 1
ATOM 2222 O O . LYS A 1 287 ? 22.985 -1.339 -21.201 1.00 46.38 287 LYS A O 1
ATOM 2227 N N . ALA A 1 288 ? 24.725 -2.341 -22.197 1.00 42.25 288 ALA A N 1
ATOM 2228 C CA . ALA A 1 288 ? 25.773 -1.641 -21.439 1.00 42.25 288 ALA A CA 1
ATOM 2229 C C . ALA A 1 288 ? 25.920 -0.156 -21.829 1.00 42.25 288 ALA A C 1
ATOM 2231 O O . ALA A 1 288 ? 26.053 0.712 -20.972 1.00 42.25 288 ALA A O 1
ATOM 2232 N N . LYS A 1 289 ? 25.819 0.176 -23.123 1.00 45.22 289 LYS A N 1
ATOM 2233 C CA . LYS A 1 289 ? 25.891 1.563 -23.621 1.00 45.22 289 LYS A CA 1
ATOM 2234 C C . LYS A 1 289 ? 24.674 2.401 -23.197 1.00 45.22 289 LYS A C 1
ATOM 2236 O O . LYS A 1 289 ? 24.812 3.603 -22.979 1.00 45.22 289 LYS A O 1
ATOM 2241 N N . LYS A 1 290 ? 23.515 1.760 -22.984 1.00 46.88 290 LYS A N 1
ATOM 2242 C CA . LYS A 1 290 ? 22.311 2.391 -22.407 1.00 46.88 290 LYS A CA 1
ATOM 2243 C C . LYS A 1 290 ? 22.541 2.885 -20.972 1.00 46.88 290 LYS A C 1
ATOM 2245 O O . LYS A 1 290 ? 22.081 3.969 -20.629 1.00 46.88 290 LYS A O 1
ATOM 2250 N N . GLN A 1 291 ? 23.304 2.146 -20.162 1.00 43.41 291 GLN A N 1
ATOM 2251 C CA . GLN A 1 291 ? 23.641 2.533 -18.785 1.00 43.41 291 GLN A CA 1
ATOM 2252 C C . GLN A 1 291 ? 24.629 3.714 -18.730 1.00 43.41 291 GLN A C 1
ATOM 2254 O O . GLN A 1 291 ? 24.473 4.596 -17.889 1.00 43.41 291 GLN A O 1
ATOM 2259 N N . TYR A 1 292 ? 25.590 3.800 -19.659 1.00 43.09 292 TYR A N 1
ATOM 2260 C CA . TYR A 1 292 ? 26.511 4.947 -19.753 1.00 43.09 292 TYR A CA 1
ATOM 2261 C C . TYR A 1 292 ? 25.822 6.231 -20.228 1.00 43.09 292 TYR A C 1
ATOM 2263 O O . TYR A 1 292 ? 26.061 7.298 -19.663 1.00 43.09 292 TYR A O 1
ATOM 2271 N N . ALA A 1 293 ? 24.933 6.138 -21.223 1.00 48.41 293 ALA A N 1
ATOM 2272 C CA . ALA A 1 293 ? 24.112 7.270 -21.652 1.00 48.41 293 ALA A CA 1
ATOM 2273 C C . ALA A 1 293 ? 23.187 7.745 -20.518 1.00 48.41 293 ALA A C 1
ATOM 2275 O O . ALA A 1 293 ? 23.097 8.941 -20.252 1.00 48.41 293 ALA A O 1
ATOM 2276 N N . ALA A 1 294 ? 22.575 6.805 -19.791 1.00 45.34 294 ALA A N 1
ATOM 2277 C CA . ALA A 1 294 ? 21.774 7.088 -18.607 1.00 45.34 294 ALA A CA 1
ATOM 2278 C C . ALA A 1 294 ? 22.579 7.805 -17.510 1.00 45.34 294 ALA A C 1
ATOM 2280 O O . ALA A 1 294 ? 22.118 8.817 -16.990 1.00 45.34 294 ALA A O 1
ATOM 2281 N N . ALA A 1 295 ? 23.793 7.339 -17.200 1.00 44.44 295 ALA A N 1
ATOM 2282 C CA . ALA A 1 295 ? 24.687 7.968 -16.227 1.00 44.44 295 ALA A CA 1
ATOM 2283 C C . ALA A 1 295 ? 25.147 9.373 -16.662 1.00 44.44 295 ALA A C 1
ATOM 2285 O O . ALA A 1 295 ? 25.176 10.290 -15.840 1.00 44.44 295 ALA A O 1
ATOM 2286 N N . GLY A 1 296 ? 25.442 9.571 -17.952 1.00 49.19 296 GLY A N 1
ATOM 2287 C CA . GLY A 1 296 ? 25.770 10.882 -18.522 1.00 49.19 296 GLY A CA 1
ATOM 2288 C C . GLY A 1 296 ? 24.607 11.873 -18.434 1.00 49.19 296 GLY A C 1
ATOM 2289 O O . GLY A 1 296 ? 24.805 13.029 -18.076 1.00 49.19 296 GLY A O 1
ATOM 2290 N N . LEU A 1 297 ? 23.374 11.415 -18.662 1.00 51.62 297 LEU A N 1
ATOM 2291 C CA . LEU A 1 297 ? 22.171 12.242 -18.523 1.00 51.62 297 LEU A CA 1
ATOM 2292 C C . LEU A 1 297 ? 21.829 12.517 -17.054 1.00 51.62 297 LEU A C 1
ATOM 2294 O O . LEU A 1 297 ? 21.381 13.614 -16.732 1.00 51.62 297 LEU A O 1
ATOM 2298 N N . LEU A 1 298 ? 22.100 11.570 -16.150 1.00 45.72 298 LEU A N 1
ATOM 2299 C CA . LEU A 1 298 ? 22.025 11.768 -14.700 1.00 45.72 298 LEU A CA 1
ATOM 2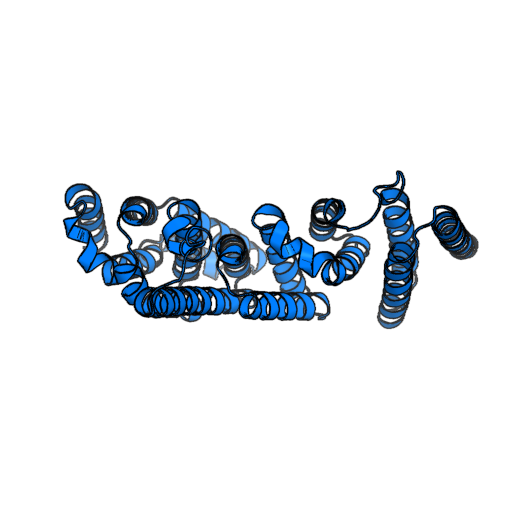300 C C . LEU A 1 298 ? 22.997 12.870 -14.263 1.00 45.72 298 LEU A C 1
ATOM 2302 O O . LEU A 1 298 ? 22.607 13.777 -13.529 1.00 45.72 298 LEU A O 1
ATOM 2306 N N . ALA A 1 299 ? 24.224 12.850 -14.791 1.00 45.34 299 ALA A N 1
ATOM 2307 C CA . ALA A 1 299 ? 25.209 13.903 -14.586 1.00 45.34 299 ALA A CA 1
ATOM 2308 C C . ALA A 1 299 ? 24.745 15.245 -15.179 1.00 45.34 299 ALA A C 1
ATOM 2310 O O . ALA A 1 299 ? 24.807 16.252 -14.482 1.00 45.34 299 ALA A O 1
ATOM 2311 N N . CYS A 1 300 ? 24.188 15.276 -16.396 1.00 52.28 300 CYS A N 1
ATOM 2312 C CA . CYS A 1 300 ? 23.633 16.496 -16.996 1.00 52.28 300 CYS A CA 1
ATOM 2313 C C . CYS A 1 300 ? 22.422 17.046 -16.225 1.00 52.28 300 CYS A C 1
ATOM 2315 O O . CYS A 1 300 ? 22.310 18.256 -16.065 1.00 52.28 300 CYS A O 1
ATOM 2317 N N . ALA A 1 301 ? 21.537 16.194 -15.703 1.00 48.41 301 ALA A N 1
ATOM 2318 C CA . ALA A 1 301 ? 20.360 16.599 -14.933 1.00 48.41 301 ALA A CA 1
ATOM 2319 C C . ALA A 1 301 ? 20.721 17.086 -13.518 1.00 48.41 301 ALA A C 1
ATOM 2321 O O . ALA A 1 301 ? 20.109 18.025 -13.003 1.00 48.41 301 ALA A O 1
ATOM 2322 N N . VAL A 1 302 ? 21.726 16.471 -12.886 1.00 44.09 302 VAL A N 1
ATOM 2323 C CA . VAL A 1 302 ? 22.315 16.938 -11.621 1.00 44.09 302 VAL A CA 1
ATOM 2324 C C . VAL A 1 302 ? 23.072 18.254 -11.836 1.00 44.09 302 VAL A C 1
ATOM 2326 O O . VAL A 1 302 ? 22.899 19.187 -11.054 1.00 44.09 302 VAL A O 1
ATOM 2329 N N . PHE A 1 303 ? 23.826 18.378 -12.932 1.00 46.56 303 PHE A N 1
ATOM 2330 C CA . PHE A 1 303 ? 24.551 19.594 -13.305 1.00 46.56 303 PHE A CA 1
ATOM 2331 C C . PHE A 1 303 ? 23.595 20.747 -13.634 1.00 46.56 303 PHE A C 1
ATOM 2333 O O . PHE A 1 303 ? 23.729 21.821 -13.057 1.00 46.56 303 PHE A O 1
ATOM 2340 N N . ALA A 1 304 ? 22.544 20.510 -14.428 1.00 49.41 304 ALA A N 1
ATOM 2341 C CA . ALA A 1 304 ? 21.490 21.484 -14.734 1.00 49.41 304 ALA A CA 1
ATOM 2342 C C . ALA A 1 304 ? 20.821 22.068 -13.479 1.00 49.41 304 ALA A C 1
ATOM 2344 O O . ALA A 1 304 ? 20.411 23.224 -13.462 1.00 49.41 304 ALA A O 1
ATOM 2345 N N . ARG A 1 305 ? 20.719 21.271 -12.409 1.00 44.62 305 ARG A N 1
ATOM 2346 C CA . ARG A 1 305 ? 20.150 21.684 -11.116 1.00 44.62 305 ARG A CA 1
ATOM 2347 C C . ARG A 1 305 ? 21.101 22.515 -10.256 1.00 44.62 305 ARG A C 1
ATOM 2349 O O . ARG A 1 305 ? 20.625 23.192 -9.350 1.00 44.62 305 ARG A O 1
ATOM 2356 N N . SER A 1 306 ? 22.408 22.461 -10.510 1.00 44.97 306 SER A N 1
ATOM 2357 C CA . SER A 1 306 ? 23.410 23.275 -9.805 1.00 44.97 306 SER A CA 1
ATOM 2358 C C . SER A 1 306 ? 23.560 24.687 -10.384 1.00 44.97 306 SER A C 1
ATOM 2360 O O . SER A 1 306 ? 24.196 25.547 -9.777 1.00 44.97 306 SER A O 1
ATOM 2362 N N . LEU A 1 307 ? 22.953 24.943 -11.545 1.00 44.41 307 LEU A N 1
ATOM 2363 C CA . LEU A 1 307 ? 23.093 26.197 -12.269 1.00 44.41 307 LEU A CA 1
ATOM 2364 C C . LEU A 1 307 ? 22.071 27.221 -11.768 1.00 44.41 307 LEU A C 1
ATOM 2366 O O . LEU A 1 307 ? 20.869 27.105 -11.992 1.00 44.41 307 LEU A O 1
ATOM 2370 N N . SER A 1 308 ? 22.567 28.253 -11.089 1.00 43.44 308 SER A N 1
ATOM 2371 C CA . SER A 1 308 ? 21.789 29.410 -10.626 1.00 43.44 308 SER A CA 1
ATOM 2372 C C . SER A 1 308 ? 21.498 30.441 -11.731 1.00 43.44 308 SER A C 1
ATOM 2374 O O . SER A 1 308 ? 20.711 31.363 -11.517 1.00 43.44 308 SER A O 1
ATOM 2376 N N . HIS A 1 309 ? 22.113 30.288 -12.911 1.00 49.78 309 HIS A N 1
ATOM 2377 C CA . HIS A 1 309 ? 22.113 31.257 -14.011 1.00 49.78 309 HIS A CA 1
ATOM 2378 C C . HIS A 1 309 ? 21.557 30.676 -15.319 1.00 49.78 309 HIS A C 1
ATOM 2380 O O . HIS A 1 309 ? 21.950 29.580 -15.720 1.00 49.78 309 HIS A O 1
ATOM 2386 N N . SER A 1 310 ? 20.734 31.461 -16.034 1.00 53.97 310 SER A N 1
ATOM 2387 C CA . SER A 1 310 ? 20.132 31.066 -17.324 1.00 53.97 310 SER A CA 1
ATOM 2388 C C . SER A 1 310 ? 21.182 30.670 -18.367 1.00 53.97 310 SER A C 1
ATOM 2390 O O . SER A 1 310 ? 21.056 29.622 -18.981 1.00 53.97 310 SER A O 1
ATOM 2392 N N . LYS A 1 311 ? 22.294 31.415 -18.462 1.00 51.78 311 LYS A N 1
ATOM 2393 C CA . LYS A 1 311 ? 23.361 31.185 -19.455 1.00 51.78 311 LYS A CA 1
ATOM 2394 C C . LYS A 1 311 ? 23.970 29.786 -19.417 1.00 51.78 311 LYS A C 1
ATOM 2396 O O . LYS A 1 311 ? 24.374 29.258 -20.446 1.00 51.78 311 LYS A O 1
ATOM 2401 N N . ALA A 1 312 ? 24.083 29.191 -18.235 1.00 49.41 312 ALA A N 1
ATOM 2402 C CA . ALA A 1 312 ? 24.666 27.863 -18.114 1.00 49.41 312 ALA A CA 1
ATOM 2403 C C . ALA A 1 312 ? 23.662 26.768 -18.507 1.00 49.41 312 ALA A C 1
ATOM 2405 O O . ALA A 1 312 ? 24.054 25.713 -19.002 1.00 49.41 312 ALA A O 1
ATOM 2406 N N . ALA A 1 313 ? 22.368 27.030 -18.318 1.00 50.47 313 ALA A N 1
ATOM 2407 C CA . ALA A 1 313 ? 21.324 26.171 -18.843 1.00 50.47 313 ALA A CA 1
ATOM 2408 C C . ALA A 1 313 ? 21.203 26.312 -20.368 1.00 50.47 313 ALA A C 1
ATOM 2410 O O . ALA A 1 313 ? 21.116 25.291 -21.041 1.00 50.47 313 ALA A O 1
ATOM 2411 N N . ASP A 1 314 ? 21.306 27.530 -20.911 1.00 51.53 314 ASP A N 1
ATOM 2412 C CA . ASP A 1 314 ? 21.364 27.798 -22.357 1.00 51.53 314 ASP A CA 1
ATOM 2413 C C . ASP A 1 314 ? 22.555 27.075 -23.013 1.00 51.53 314 ASP A C 1
ATOM 2415 O O . ASP A 1 314 ? 22.398 26.413 -24.035 1.00 51.53 314 ASP A O 1
ATOM 2419 N N . TRP A 1 315 ? 23.732 27.097 -22.375 1.00 62.53 315 TRP A N 1
ATOM 2420 C CA . TRP A 1 315 ? 24.905 26.335 -22.823 1.00 62.53 315 TRP A CA 1
ATOM 2421 C C . TRP A 1 315 ? 24.670 24.818 -22.807 1.00 62.53 315 TRP A C 1
ATOM 2423 O O . TRP A 1 315 ? 25.072 24.108 -23.731 1.00 62.53 315 TRP A O 1
ATOM 2433 N N . LEU A 1 316 ? 24.012 24.297 -21.765 1.00 51.16 316 LEU A N 1
ATOM 2434 C CA . LEU A 1 316 ? 23.680 22.874 -21.689 1.00 51.16 316 LEU A CA 1
ATOM 2435 C C . LEU A 1 316 ? 22.680 22.487 -22.785 1.00 51.16 316 LEU A C 1
ATOM 2437 O O . LEU A 1 316 ? 22.860 21.450 -23.419 1.00 51.16 316 LEU A O 1
ATOM 2441 N N . PHE A 1 317 ? 21.670 23.325 -23.032 1.00 52.53 317 PHE A N 1
ATOM 2442 C CA . PHE A 1 317 ? 20.731 23.178 -24.143 1.00 52.53 317 PHE A CA 1
ATOM 2443 C C . PHE A 1 317 ? 21.454 23.136 -25.486 1.00 52.53 317 PHE A C 1
ATOM 2445 O O . PHE A 1 317 ? 21.213 22.230 -26.278 1.00 52.53 317 PHE A O 1
ATOM 2452 N N . GLU A 1 318 ? 22.384 24.061 -25.713 1.00 54.94 318 GLU A N 1
ATOM 2453 C CA . GLU A 1 318 ? 23.180 24.117 -26.933 1.00 54.94 318 GLU A CA 1
ATOM 2454 C C . GLU A 1 318 ? 24.033 22.853 -27.108 1.00 54.94 318 GLU A C 1
ATOM 2456 O O . GLU A 1 318 ? 24.080 22.290 -28.196 1.00 54.94 318 GLU A O 1
ATOM 2461 N N . LYS A 1 319 ? 24.643 22.331 -26.036 1.00 56.53 319 LYS A N 1
ATOM 2462 C CA . LYS A 1 319 ? 25.438 21.090 -26.096 1.00 56.53 319 LYS A CA 1
ATOM 2463 C C . LYS A 1 319 ? 24.597 19.835 -26.310 1.00 56.53 319 LYS A C 1
ATOM 2465 O O . LYS A 1 319 ? 25.020 18.929 -27.031 1.00 56.53 319 LYS A O 1
ATOM 2470 N N . VAL A 1 320 ? 23.422 19.771 -25.692 1.00 52.00 320 VAL A N 1
ATOM 2471 C CA . VAL A 1 320 ? 22.418 18.717 -25.904 1.00 52.00 320 VAL A CA 1
ATOM 2472 C C . VAL A 1 320 ? 21.952 18.734 -27.364 1.00 52.00 320 VAL A C 1
ATOM 2474 O O . VAL A 1 320 ? 21.968 17.689 -28.015 1.00 52.00 320 VAL A O 1
ATOM 2477 N N . ASP A 1 321 ? 21.622 19.909 -27.902 1.00 48.72 321 ASP A N 1
ATOM 2478 C CA . ASP A 1 321 ? 21.182 20.090 -29.289 1.00 48.72 321 ASP A CA 1
ATOM 2479 C C . ASP A 1 321 ? 22.305 19.811 -30.309 1.00 48.72 321 ASP A C 1
ATOM 2481 O O . ASP A 1 321 ? 22.107 19.113 -31.303 1.00 48.72 321 ASP A O 1
ATOM 2485 N N . GLU A 1 322 ? 23.533 20.256 -30.039 1.00 52.66 322 GLU A N 1
ATOM 2486 C CA . GLU A 1 322 ? 24.706 19.968 -30.871 1.00 52.66 322 GLU A CA 1
ATOM 2487 C C . GLU A 1 322 ? 24.954 18.454 -30.980 1.00 52.66 322 GLU A C 1
ATOM 2489 O O . GLU A 1 322 ? 25.224 17.932 -32.065 1.00 52.66 322 GLU A O 1
ATOM 2494 N N . ASN A 1 323 ? 24.817 17.725 -29.869 1.00 49.59 323 ASN A N 1
ATOM 2495 C CA . ASN A 1 323 ? 24.949 16.271 -29.859 1.00 49.59 323 ASN A CA 1
ATOM 2496 C C . ASN A 1 323 ? 23.762 15.572 -30.546 1.00 49.59 323 ASN A C 1
ATOM 2498 O O . ASN A 1 323 ? 23.989 14.623 -31.295 1.00 49.59 323 ASN A O 1
ATOM 2502 N N . MET A 1 324 ? 22.528 16.072 -30.391 1.00 45.44 324 MET A N 1
ATOM 2503 C CA . MET A 1 324 ? 21.349 15.626 -31.158 1.00 45.44 324 MET A CA 1
ATOM 2504 C C . MET A 1 324 ? 21.597 15.705 -32.668 1.00 45.44 324 MET A C 1
ATOM 2506 O O . MET A 1 324 ? 21.347 14.741 -33.398 1.00 45.44 324 MET A O 1
ATOM 2510 N N . ARG A 1 325 ? 22.116 16.844 -33.147 1.00 50.22 325 ARG A N 1
ATOM 2511 C CA . ARG A 1 325 ? 22.432 17.064 -34.568 1.00 50.22 325 ARG A CA 1
ATOM 2512 C C . ARG A 1 325 ? 23.531 16.130 -35.064 1.00 50.22 325 ARG A C 1
ATOM 2514 O O . ARG A 1 325 ? 23.479 15.683 -36.205 1.00 50.22 325 ARG A O 1
ATOM 2521 N N . LYS A 1 326 ? 24.525 15.824 -34.226 1.00 50.09 326 LYS A N 1
ATOM 2522 C CA . LYS A 1 326 ? 25.583 14.859 -34.566 1.00 50.09 326 LYS A CA 1
ATOM 2523 C C . LYS A 1 326 ? 25.017 13.451 -34.725 1.00 50.09 326 LYS A C 1
ATOM 2525 O O . LYS A 1 326 ? 25.305 12.821 -35.729 1.00 50.09 326 LYS A O 1
ATOM 2530 N N . VAL A 1 327 ? 24.175 12.993 -33.799 1.00 43.91 327 VAL A N 1
ATOM 2531 C CA . VAL A 1 327 ? 23.541 11.662 -33.869 1.00 43.91 327 VAL A CA 1
ATOM 2532 C C . VAL A 1 327 ? 22.612 11.547 -35.086 1.00 43.91 327 VAL A C 1
ATOM 2534 O O . VAL A 1 327 ? 22.656 10.561 -35.808 1.00 43.91 327 VAL A O 1
ATOM 2537 N N . THR A 1 328 ? 21.823 12.583 -35.382 1.00 40.50 328 THR A N 1
ATOM 2538 C CA . THR A 1 328 ? 20.888 12.577 -36.527 1.00 40.50 328 THR A CA 1
ATOM 2539 C C . THR A 1 328 ? 21.555 12.720 -37.899 1.00 40.50 328 THR A C 1
ATOM 2541 O O . THR A 1 328 ? 20.963 12.299 -38.887 1.00 40.50 328 THR A O 1
ATOM 2544 N N . ARG A 1 329 ? 22.777 13.268 -37.984 1.00 40.84 329 ARG A N 1
ATOM 2545 C CA . ARG A 1 329 ? 23.552 13.389 -39.237 1.00 40.84 329 ARG A CA 1
ATOM 2546 C C . ARG A 1 329 ? 24.268 12.108 -39.680 1.00 40.84 329 ARG A C 1
ATOM 2548 O O . ARG A 1 329 ? 24.755 12.079 -40.802 1.00 40.84 329 ARG A O 1
ATOM 2555 N N . TYR A 1 330 ? 24.349 11.081 -38.832 1.00 38.50 330 TYR A N 1
ATOM 2556 C CA . TYR A 1 330 ? 24.932 9.774 -39.183 1.00 38.50 330 TYR A CA 1
ATOM 2557 C C . TYR A 1 330 ? 23.895 8.767 -39.723 1.00 38.50 330 TYR A C 1
ATOM 2559 O O . TYR A 1 330 ? 24.171 7.569 -39.758 1.00 38.50 330 TYR A O 1
ATOM 2567 N N . ARG A 1 331 ? 22.716 9.245 -40.146 1.00 34.41 331 ARG A N 1
ATOM 2568 C CA . ARG A 1 331 ? 21.704 8.452 -40.857 1.00 34.41 331 ARG A CA 1
ATOM 2569 C C . ARG A 1 331 ? 21.782 8.616 -42.361 1.00 34.41 331 ARG A C 1
ATOM 2571 O O . ARG A 1 331 ? 21.936 9.775 -42.805 1.00 34.41 331 ARG A O 1
#

Sequence (331 aa):
LEFYSISLLLELTKTAKFNIQPFLGELIPALLDAISDTEPEILNYVAARSSLAELEVLDDARAQIARTSPVMSAIHDLIPQIDGSVLVVLQPRLCEQLRSSVGSSTRSSCAQFLVLLALRQPQLLGDYPAQCGKVMEVVEKYRLFLYYFIIDKIFTALMSGIHDRNPSVRKNFASAISYMAKYATSVSMGRLMSAVLKSLIGEDESMKLSAKQILKSLSTNSTELLQNYSKLIIPYIFLETCQSDSLAATLLSNLMPMMSGRIWTGKEHLISAISVLFLSLTKEASKAKKQYAAAGLLACAVFARSLSHSKAADWLFEKVDENMRKVTRYR

InterPro domains:
  IPR011989 Armadillo-like helical [G3DSA:1.25.10.10] (51-308)
  IPR016024 Armadillo-type fold [SSF48371] (6-291)
  IPR055443 Proteasome adapter and scaffold protein ECM29, HEAT-repeat domain [PF24492] (20-196)

pLDDT: mean 76.78, std 18.87, range [34.41, 97.62]

Foldseek 3Di:
DLVVVLVVVLVCLVPCPLVCLVVLLPVLLVLLLCLLVPDDVVLVVVCVVDDLVVNLVSLLVSLVCSCVDSSVVSLLSCLVNDAPVSLLSNLVSLLCQCQPPPDLNSNLSSLVSLLSNLVPPVCRLAPDPPPDPDDDDPVSVVSLVSSQVSLQSNLVSLLNQLPPPRLSSLLSSLLSNLSSVNRHDPVSVVVSVVLLLVQLVDPDPSSVVSSLSSLVSNLVRPVVSCLVCLLVVLLSLLLVVLVVDPSSVVSNVSSVVSQDDPPDPCPVVVSVLLSVLSVLQVVPDDPVSNVVSSVVVNVLVVVCSVDNDPVVVVVSVVVSVVVVVVSVVVD

Organism: Angiostrongylus cantonensis (NCBI:txid6313)